Protein AF-A0A1G9IX85-F1 (afdb_monomer_lite)

Foldseek 3Di:
DDDDDDDDDDDDDDDDDDDDDDDDDDPDDDDPPPPDDQWDKDWWWDDDPVHTEIDIWIAGPVQRWIWDQDPVRDTDTHHCPDPVNLNRQEDEPVSVVVHCVVVVDPQDCVNNVSHDYDDDDPPPDDDPVRVVLVVLQVLADAQQDDDDDPAADDPQQWDDKDKAQDPPPPVSQKIKIKTKGAAPDDPNLRSLLSLLLCLLVCVVVQFQKKAWDDWDWDQDPRMIIIITMIGTDNDFDRYNHMHGNVVSNVVCVVRVRHSD

Organism: NCBI:txid525640

Structure (mmCIF, N/CA/C/O backbone):
data_AF-A0A1G9IX85-F1
#
_entry.id   AF-A0A1G9IX85-F1
#
loop_
_atom_site.group_PDB
_atom_site.id
_atom_site.type_symbol
_atom_site.label_atom_id
_atom_site.label_alt_id
_atom_site.label_comp_id
_atom_site.label_asym_id
_atom_site.label_entity_id
_atom_site.label_seq_id
_atom_site.pdbx_PDB_ins_code
_atom_site.Cartn_x
_atom_site.Cartn_y
_atom_site.Cartn_z
_atom_site.occupancy
_atom_site.B_iso_or_equiv
_atom_site.auth_seq_id
_atom_site.auth_comp_id
_atom_site.auth_asym_id
_atom_site.auth_atom_id
_atom_site.pdbx_PDB_model_num
ATOM 1 N N . MET A 1 1 ? 58.395 57.047 -23.630 1.00 40.59 1 MET A N 1
ATOM 2 C CA . MET A 1 1 ? 59.795 56.578 -23.601 1.00 40.59 1 MET A CA 1
ATOM 3 C C . MET A 1 1 ? 59.857 55.247 -24.346 1.00 40.59 1 MET A C 1
ATOM 5 O O . MET A 1 1 ? 59.233 54.292 -23.917 1.00 40.59 1 MET A O 1
ATOM 9 N N . ARG A 1 2 ? 60.476 55.254 -25.534 1.00 36.91 2 ARG A N 1
ATOM 10 C CA . ARG A 1 2 ? 60.964 54.081 -26.304 1.00 36.91 2 ARG A CA 1
ATOM 11 C C . ARG A 1 2 ? 62.292 53.583 -25.667 1.00 36.91 2 ARG A C 1
ATOM 13 O O . ARG A 1 2 ? 62.782 54.350 -24.836 1.00 36.91 2 ARG A O 1
ATOM 20 N N . PRO A 1 3 ? 62.946 52.456 -26.060 1.00 48.69 3 PRO A N 1
ATOM 21 C CA . PRO A 1 3 ? 62.794 51.646 -27.293 1.00 48.69 3 PRO A CA 1
ATOM 22 C C . PRO A 1 3 ? 62.818 50.096 -27.093 1.00 48.69 3 PRO A C 1
ATOM 24 O O . PRO A 1 3 ? 63.042 49.619 -25.991 1.00 48.69 3 PRO A O 1
ATOM 27 N N . ALA A 1 4 ? 62.334 49.325 -28.084 1.00 39.25 4 ALA A N 1
ATOM 28 C CA . ALA A 1 4 ? 63.053 48.361 -28.965 1.00 39.25 4 ALA A CA 1
ATOM 29 C C . ALA A 1 4 ? 63.790 47.202 -28.249 1.00 39.25 4 ALA A C 1
ATOM 31 O O . ALA A 1 4 ? 64.495 47.427 -27.281 1.00 39.25 4 ALA A O 1
ATOM 32 N N . ILE A 1 5 ? 63.655 45.946 -28.696 1.00 41.31 5 ILE A N 1
ATOM 33 C CA . ILE A 1 5 ? 64.596 45.352 -29.663 1.00 41.31 5 ILE A CA 1
ATOM 34 C C . ILE A 1 5 ? 63.904 44.383 -30.636 1.00 41.31 5 ILE A C 1
ATOM 36 O O . ILE A 1 5 ? 63.134 43.496 -30.280 1.00 41.31 5 ILE A O 1
ATOM 40 N N . THR A 1 6 ? 64.273 44.615 -31.885 1.00 36.44 6 THR A N 1
ATOM 41 C CA . THR A 1 6 ? 64.059 43.912 -33.141 1.00 36.44 6 THR A CA 1
ATOM 42 C C . THR A 1 6 ? 64.919 42.646 -33.233 1.00 36.44 6 THR A C 1
ATOM 44 O O . THR A 1 6 ? 66.087 42.685 -32.859 1.00 36.44 6 THR A O 1
ATOM 47 N N . ALA A 1 7 ? 64.424 41.586 -33.871 1.00 36.56 7 ALA A N 1
ATOM 48 C CA . ALA A 1 7 ? 65.284 40.667 -34.619 1.00 36.56 7 ALA A CA 1
ATOM 49 C C . ALA A 1 7 ? 64.530 40.137 -35.846 1.00 36.56 7 ALA A C 1
ATOM 51 O O . ALA A 1 7 ? 63.740 39.200 -35.770 1.00 36.56 7 ALA A O 1
ATOM 52 N N . LEU A 1 8 ? 64.776 40.801 -36.978 1.00 35.09 8 LEU A N 1
ATOM 53 C CA . LEU A 1 8 ? 64.603 40.247 -38.315 1.00 35.09 8 LEU A CA 1
ATOM 54 C C . LEU A 1 8 ? 65.645 39.142 -38.523 1.00 35.09 8 LEU A C 1
ATOM 56 O O . LEU A 1 8 ? 66.831 39.411 -38.348 1.00 35.09 8 LEU A O 1
ATOM 60 N N . ILE A 1 9 ? 65.230 37.993 -39.054 1.00 38.44 9 ILE A N 1
ATOM 61 C CA . ILE A 1 9 ? 66.007 37.302 -40.089 1.00 38.44 9 ILE A CA 1
ATOM 62 C C . ILE A 1 9 ? 65.031 36.937 -41.206 1.00 38.44 9 ILE A C 1
ATOM 64 O O . ILE A 1 9 ? 64.165 36.080 -41.057 1.00 38.44 9 ILE A O 1
ATOM 68 N N . ALA A 1 10 ? 65.164 37.658 -42.314 1.00 36.75 10 ALA A N 1
ATOM 69 C CA . ALA A 1 10 ? 64.600 37.321 -43.607 1.00 36.75 10 ALA A CA 1
ATOM 70 C C . ALA A 1 10 ? 65.682 36.619 -44.434 1.00 36.75 10 ALA A C 1
ATOM 72 O O . ALA A 1 10 ? 66.820 37.079 -44.420 1.00 36.75 10 ALA A O 1
ATOM 73 N N . ALA A 1 11 ? 65.311 35.562 -45.159 1.00 35.22 11 ALA A N 1
ATOM 74 C CA . ALA A 1 11 ? 65.837 35.187 -46.480 1.00 35.22 11 ALA A CA 1
ATOM 75 C C . ALA A 1 11 ? 65.202 33.839 -46.872 1.00 35.22 11 ALA A C 1
ATOM 77 O O . ALA A 1 11 ? 65.493 32.811 -46.277 1.00 35.22 11 ALA A O 1
ATOM 78 N N . THR A 1 12 ? 64.127 33.856 -47.659 1.00 36.81 12 THR A N 1
ATOM 79 C CA . THR A 1 12 ? 64.089 33.688 -49.130 1.00 36.81 12 THR A CA 1
ATOM 80 C C . THR A 1 12 ? 63.733 32.266 -49.558 1.00 36.81 12 THR A C 1
ATOM 82 O O . THR A 1 12 ? 64.402 31.295 -49.229 1.00 36.81 12 THR A O 1
ATOM 85 N N . ALA A 1 13 ? 62.643 32.227 -50.321 1.00 44.09 13 ALA A N 1
ATOM 86 C CA . ALA A 1 13 ? 62.047 31.131 -51.062 1.00 44.09 13 ALA A CA 1
ATOM 87 C C . ALA A 1 13 ? 63.032 30.272 -51.863 1.00 44.09 13 ALA A C 1
ATOM 89 O O . ALA A 1 13 ? 63.958 30.815 -52.453 1.00 44.09 13 ALA A O 1
ATOM 90 N N . LEU A 1 14 ? 62.709 28.986 -52.032 1.00 37.81 14 LEU A N 1
ATOM 91 C CA . LEU A 1 14 ? 62.696 28.349 -53.352 1.00 37.81 14 LEU A CA 1
ATOM 92 C C . LEU A 1 14 ? 61.908 27.029 -53.334 1.00 37.81 14 LEU A C 1
ATOM 94 O O . LEU A 1 14 ? 61.836 26.327 -52.331 1.00 37.81 14 LEU A O 1
ATOM 98 N N . ALA A 1 15 ? 61.256 26.785 -54.466 1.00 45.31 15 ALA A N 1
ATOM 99 C CA . ALA A 1 15 ? 60.310 25.725 -54.770 1.00 45.31 15 ALA A CA 1
ATOM 100 C C . ALA A 1 15 ? 60.868 24.296 -54.634 1.00 45.31 15 ALA A C 1
ATOM 102 O O . ALA A 1 15 ? 62.067 24.070 -54.771 1.00 45.31 15 ALA A O 1
ATOM 103 N N . GLY A 1 16 ? 59.964 23.321 -54.488 1.00 35.47 16 GLY A N 1
ATOM 104 C CA . GLY A 1 16 ? 60.297 21.905 -54.634 1.00 35.47 16 GLY A CA 1
ATOM 105 C C . GLY A 1 16 ? 59.134 20.967 -54.324 1.00 35.47 16 GLY A C 1
ATOM 106 O O . GLY A 1 16 ? 59.034 20.442 -53.223 1.00 35.47 16 GLY A O 1
ATOM 107 N N . LEU A 1 17 ? 58.257 20.750 -55.305 1.00 51.47 17 LEU A N 1
ATOM 108 C CA . LEU A 1 17 ? 57.430 19.546 -55.403 1.00 51.47 17 LEU A CA 1
ATOM 109 C C . LEU A 1 17 ? 58.356 18.380 -55.772 1.00 51.47 17 LEU A C 1
ATOM 111 O O . LEU A 1 17 ? 58.670 18.214 -56.944 1.00 51.47 17 LEU A O 1
ATOM 115 N N . THR A 1 18 ? 58.796 17.593 -54.795 1.00 43.38 18 THR A N 1
ATOM 116 C CA . THR A 1 18 ? 59.441 16.279 -54.964 1.00 43.38 18 THR A CA 1
ATOM 117 C C . THR A 1 18 ? 59.349 15.558 -53.618 1.00 43.38 18 THR A C 1
ATOM 119 O O . THR A 1 18 ? 59.438 16.181 -52.571 1.00 43.38 18 THR A O 1
ATOM 122 N N . ALA A 1 19 ? 59.196 14.255 -53.490 1.00 37.09 19 ALA A N 1
ATOM 123 C CA . ALA A 1 19 ? 58.690 13.185 -54.324 1.00 37.09 19 ALA A CA 1
ATOM 124 C C . ALA A 1 19 ? 58.463 12.048 -53.313 1.00 37.09 19 ALA A C 1
ATOM 126 O O . ALA A 1 19 ? 59.258 11.874 -52.387 1.00 37.09 19 ALA A O 1
ATOM 127 N N . CYS A 1 20 ? 57.398 11.268 -53.467 1.00 52.06 20 CYS A N 1
ATOM 128 C CA . CYS A 1 20 ? 57.340 9.956 -52.843 1.00 52.06 20 CYS A CA 1
ATOM 129 C C . CYS A 1 20 ? 58.520 9.123 -53.369 1.00 52.06 20 CYS A C 1
ATOM 131 O O . CYS A 1 20 ? 58.540 8.766 -54.542 1.00 52.06 20 CYS A O 1
ATOM 133 N N . SER A 1 21 ? 59.494 8.805 -52.521 1.00 45.97 21 SER A N 1
ATOM 134 C CA . SER A 1 21 ? 60.416 7.693 -52.758 1.00 45.97 21 SER A CA 1
ATOM 135 C C . SER A 1 21 ? 60.721 7.025 -51.418 1.00 45.97 21 SER A C 1
ATOM 137 O O . SER A 1 21 ? 61.276 7.601 -50.488 1.00 45.97 21 SER A O 1
ATOM 139 N N . SER A 1 22 ? 60.225 5.809 -51.225 1.00 47.25 22 SER A N 1
ATOM 140 C CA . SER A 1 22 ? 61.123 4.660 -51.319 1.00 47.25 22 SER A CA 1
ATOM 141 C C . SER A 1 22 ? 60.344 3.385 -51.662 1.00 47.25 22 SER A C 1
ATOM 143 O O . SER A 1 22 ? 59.691 2.776 -50.821 1.00 47.25 22 SER A O 1
ATOM 145 N N . GLY A 1 23 ? 60.452 2.971 -52.922 1.00 38.41 23 GLY A N 1
ATOM 146 C CA . GLY A 1 23 ? 60.091 1.648 -53.430 1.00 38.41 23 GLY A CA 1
ATOM 147 C C . GLY A 1 23 ? 60.642 1.533 -54.855 1.00 38.41 23 GLY A C 1
ATOM 148 O O . GLY A 1 23 ? 60.434 2.469 -55.624 1.00 38.41 23 GLY A O 1
ATOM 149 N N . PRO A 1 24 ? 61.428 0.493 -55.188 1.00 48.88 24 PRO A N 1
ATOM 150 C CA . PRO A 1 24 ? 62.395 0.550 -56.278 1.00 48.88 24 PRO A CA 1
ATOM 151 C C . PRO A 1 24 ? 61.728 0.515 -57.654 1.00 48.88 24 PRO A C 1
ATOM 153 O O . PRO A 1 24 ? 60.773 -0.225 -57.888 1.00 48.88 24 PRO A O 1
ATOM 156 N N . GLU A 1 25 ? 62.287 1.303 -58.569 1.00 49.09 25 GLU A N 1
ATOM 157 C CA . GLU A 1 25 ? 62.043 1.189 -60.000 1.00 49.09 25 GLU A CA 1
ATOM 158 C C . GLU A 1 25 ? 62.491 -0.191 -60.495 1.00 49.09 25 GLU A C 1
ATOM 160 O O . GLU A 1 25 ? 63.624 -0.620 -60.279 1.00 49.09 25 GLU A O 1
ATOM 165 N N . GLY A 1 26 ? 61.580 -0.884 -61.173 1.00 42.22 26 GLY A N 1
ATOM 166 C CA . GLY A 1 26 ? 61.833 -2.171 -61.803 1.00 42.22 26 GLY A CA 1
ATOM 167 C C . GLY A 1 26 ? 60.587 -2.656 -62.531 1.00 42.22 26 GLY A C 1
ATOM 168 O O . GLY A 1 26 ? 59.805 -3.431 -61.990 1.00 42.22 26 GLY A O 1
ATOM 169 N N . MET A 1 27 ? 60.375 -2.180 -63.760 1.00 51.94 27 MET A N 1
ATOM 170 C CA . MET A 1 27 ? 59.434 -2.816 -64.685 1.00 51.94 27 MET A CA 1
ATOM 171 C C . MET A 1 27 ? 59.995 -4.178 -65.109 1.00 51.94 27 MET A C 1
ATOM 173 O O . MET A 1 27 ? 61.044 -4.236 -65.748 1.00 51.94 27 MET A O 1
ATOM 177 N N . GLY A 1 28 ? 59.275 -5.261 -64.806 1.00 48.72 28 GLY A N 1
ATOM 178 C CA . GLY A 1 28 ? 59.525 -6.579 -65.391 1.00 48.72 28 GLY A CA 1
ATOM 179 C C . GLY A 1 28 ? 59.085 -7.742 -64.504 1.00 48.72 28 GLY A C 1
ATOM 180 O O . GLY A 1 28 ? 59.665 -7.958 -63.449 1.00 48.72 28 GLY A O 1
ATOM 181 N N . LEU A 1 29 ? 58.135 -8.531 -65.023 1.00 53.38 29 LEU A N 1
ATOM 182 C CA . LEU A 1 29 ? 57.477 -9.720 -64.454 1.00 53.38 29 LEU A CA 1
ATOM 183 C C . LEU A 1 29 ? 56.302 -9.406 -63.519 1.00 53.38 29 LEU A C 1
ATOM 185 O O . LEU A 1 29 ? 56.416 -8.651 -62.562 1.00 53.38 29 LEU A O 1
ATOM 189 N N . ALA A 1 30 ? 55.146 -9.989 -63.848 1.00 64.94 30 ALA A N 1
ATOM 190 C CA . ALA A 1 30 ? 53.898 -9.860 -63.111 1.00 64.94 30 ALA A CA 1
ATOM 191 C C . ALA A 1 30 ? 54.129 -10.083 -61.612 1.00 64.94 30 ALA A C 1
ATOM 193 O O . ALA A 1 30 ? 54.427 -11.202 -61.191 1.00 64.94 30 ALA A O 1
ATOM 194 N N . THR A 1 31 ? 53.987 -9.026 -60.809 1.00 61.81 31 THR A N 1
ATOM 195 C CA . THR A 1 31 ? 53.956 -9.156 -59.354 1.00 61.81 31 THR A CA 1
ATOM 196 C C . THR A 1 31 ? 52.853 -10.159 -59.020 1.00 61.81 31 THR A C 1
ATOM 198 O O . THR A 1 31 ? 51.706 -9.924 -59.420 1.00 61.81 31 THR A O 1
ATOM 201 N N . PRO A 1 32 ? 53.158 -11.281 -58.339 1.00 67.50 32 PRO A N 1
ATOM 202 C CA . PRO A 1 32 ? 52.130 -12.229 -57.950 1.00 67.50 32 PRO A CA 1
ATOM 203 C C . PRO A 1 32 ? 51.043 -11.477 -57.177 1.00 67.50 32 PRO A C 1
ATOM 205 O O . PRO A 1 32 ? 51.383 -10.626 -56.342 1.00 67.50 32 PRO A O 1
ATOM 208 N N . PRO A 1 33 ? 49.750 -11.731 -57.448 1.00 72.94 33 PRO A N 1
ATOM 209 C CA . PRO A 1 33 ? 48.692 -11.131 -56.653 1.00 72.94 33 PRO A CA 1
ATOM 210 C C . PRO A 1 33 ? 48.975 -11.422 -55.177 1.00 72.94 33 PRO A C 1
ATOM 212 O O . PRO A 1 33 ? 49.395 -12.528 -54.825 1.00 72.94 33 PRO A O 1
ATOM 215 N N . ARG A 1 34 ? 48.802 -10.407 -54.320 1.00 75.19 34 ARG A N 1
ATOM 216 C CA . ARG A 1 34 ? 49.038 -10.552 -52.879 1.00 75.19 34 ARG A CA 1
ATOM 217 C C . ARG A 1 34 ? 48.266 -11.770 -52.377 1.00 75.19 34 ARG A C 1
ATOM 219 O O . ARG A 1 34 ? 47.088 -11.923 -52.702 1.00 75.19 34 ARG A O 1
ATOM 226 N N . ALA A 1 35 ? 48.935 -12.620 -51.601 1.00 78.69 35 ALA A N 1
ATOM 227 C CA . ALA A 1 35 ? 48.290 -13.777 -51.000 1.00 78.69 35 ALA A CA 1
ATOM 228 C C . ALA A 1 35 ? 47.067 -13.317 -50.191 1.00 78.69 35 ALA A C 1
ATOM 230 O O . ALA A 1 35 ? 47.134 -12.317 -49.468 1.00 78.69 35 ALA A O 1
ATOM 231 N N . LYS A 1 36 ? 45.942 -14.026 -50.348 1.00 79.38 36 LYS A N 1
ATOM 232 C CA . LYS A 1 36 ? 44.713 -13.734 -49.604 1.00 79.38 36 LYS A CA 1
ATOM 233 C C . LYS A 1 36 ? 45.025 -13.831 -48.103 1.00 79.38 36 LYS A C 1
ATOM 235 O O . LYS A 1 36 ? 45.614 -14.833 -47.695 1.00 79.38 36 LYS A O 1
ATOM 240 N N . PRO A 1 37 ? 44.653 -12.830 -47.287 1.00 84.12 37 PRO A N 1
ATOM 241 C CA . PRO A 1 37 ? 44.876 -12.902 -45.850 1.00 84.12 37 PRO A CA 1
ATOM 242 C C . PRO A 1 37 ? 44.097 -14.079 -45.259 1.00 84.12 37 PRO A C 1
ATOM 244 O O . PRO A 1 37 ? 42.979 -14.363 -45.690 1.00 84.12 37 PRO A O 1
ATOM 247 N N . GLU A 1 38 ? 44.670 -14.751 -44.262 1.00 85.62 38 GLU A N 1
ATOM 248 C CA . GLU A 1 38 ? 44.046 -15.917 -43.617 1.00 85.62 38 GLU A CA 1
ATOM 249 C C . GLU A 1 38 ? 42.771 -15.550 -42.842 1.00 85.62 38 GLU A C 1
ATOM 251 O O . GLU A 1 38 ? 41.865 -16.370 -42.713 1.00 85.62 38 GLU A O 1
ATOM 256 N N . ALA A 1 39 ? 42.660 -14.299 -42.386 1.00 87.06 39 ALA A N 1
ATOM 257 C CA . ALA A 1 39 ? 41.464 -13.773 -41.743 1.00 87.06 39 ALA A CA 1
ATOM 258 C C . ALA A 1 39 ? 41.260 -12.276 -42.037 1.00 87.06 39 ALA A C 1
ATOM 260 O O . ALA A 1 39 ? 42.220 -11.543 -42.284 1.00 87.06 39 ALA A O 1
ATOM 261 N N . VAL A 1 40 ? 40.009 -11.817 -41.976 1.00 88.94 40 VAL A N 1
ATOM 262 C CA . VAL A 1 40 ? 39.616 -10.404 -42.128 1.00 88.94 40 VAL A CA 1
ATOM 263 C C . VAL A 1 40 ? 39.122 -9.872 -40.786 1.00 88.94 40 VAL A C 1
ATOM 265 O O . VAL A 1 40 ? 38.348 -10.538 -40.108 1.00 88.94 40 VAL A O 1
ATOM 268 N N . GLY A 1 41 ? 39.578 -8.686 -40.378 1.00 85.12 41 GLY A N 1
ATOM 269 C CA . GLY A 1 41 ? 39.097 -8.042 -39.154 1.00 85.12 41 GLY A CA 1
ATOM 270 C C . GLY A 1 41 ? 37.703 -7.450 -39.345 1.00 85.12 41 GLY A C 1
ATOM 271 O O . GLY A 1 41 ? 37.473 -6.734 -40.316 1.00 85.12 41 GLY A O 1
ATOM 272 N N . VAL A 1 42 ? 36.799 -7.722 -38.407 1.00 86.25 42 VAL A N 1
ATOM 273 C CA . VAL A 1 42 ? 35.417 -7.227 -38.410 1.00 86.25 42 VAL A CA 1
ATOM 274 C C . VAL A 1 42 ? 35.036 -6.690 -37.032 1.00 86.25 42 VAL A C 1
ATOM 276 O O . VAL A 1 42 ? 35.681 -6.995 -36.024 1.00 86.25 42 VAL A O 1
ATOM 279 N N . LYS A 1 43 ? 33.983 -5.875 -36.984 1.00 86.12 43 LYS A N 1
ATOM 280 C CA . LYS A 1 43 ? 33.309 -5.511 -35.735 1.00 86.12 43 LYS A CA 1
ATOM 281 C C . LYS A 1 43 ? 32.071 -6.391 -35.600 1.00 86.12 43 LYS A C 1
ATOM 283 O O . LYS A 1 43 ? 31.380 -6.596 -36.592 1.00 86.12 43 LYS A O 1
ATOM 288 N N . ILE A 1 44 ? 31.824 -6.895 -34.400 1.00 83.06 44 ILE A N 1
ATOM 289 C CA . ILE A 1 44 ? 30.615 -7.650 -34.063 1.00 83.06 44 ILE A CA 1
ATOM 290 C C . ILE A 1 44 ? 29.943 -7.015 -32.850 1.00 83.06 44 ILE A C 1
ATOM 292 O O . ILE A 1 44 ? 30.590 -6.303 -32.072 1.00 83.06 44 ILE A O 1
ATOM 296 N N . VAL A 1 45 ? 28.652 -7.285 -32.680 1.00 80.38 45 VAL A N 1
ATOM 297 C CA . VAL A 1 45 ? 27.926 -6.904 -31.468 1.00 80.38 45 VAL A CA 1
ATOM 298 C C . VAL A 1 45 ? 28.031 -8.024 -30.438 1.00 80.38 45 VAL A C 1
ATOM 300 O O . VAL A 1 45 ? 27.572 -9.142 -30.665 1.00 80.38 45 VAL A O 1
ATOM 303 N N . ASP A 1 46 ? 28.618 -7.711 -29.284 1.00 76.06 46 ASP A N 1
ATOM 304 C CA . ASP A 1 46 ? 28.622 -8.579 -28.110 1.00 76.06 46 ASP A CA 1
ATOM 305 C C . ASP A 1 46 ? 27.425 -8.219 -27.218 1.00 76.06 46 ASP A C 1
ATOM 307 O O . ASP A 1 46 ? 27.373 -7.146 -26.606 1.00 76.06 46 ASP A O 1
ATOM 311 N N . ARG A 1 47 ? 26.446 -9.129 -27.173 1.00 74.69 47 ARG A N 1
ATOM 312 C CA . ARG A 1 47 ? 25.238 -9.044 -26.342 1.00 74.69 47 ARG A CA 1
ATOM 313 C C . ARG A 1 47 ? 25.445 -9.836 -25.056 1.00 74.69 47 ARG A C 1
ATOM 315 O O . ARG A 1 47 ? 24.895 -10.921 -24.871 1.00 74.69 47 ARG A O 1
ATOM 322 N N . SER A 1 48 ? 26.277 -9.295 -24.176 1.00 65.75 48 SER A N 1
ATOM 323 C CA . SER A 1 48 ? 26.574 -9.905 -22.879 1.00 65.75 48 SER A CA 1
ATOM 324 C C . SER A 1 48 ? 25.593 -9.446 -21.794 1.00 65.75 48 SER A C 1
ATOM 326 O O . SER A 1 48 ? 24.922 -8.424 -21.926 1.00 65.75 48 SER A O 1
ATOM 328 N N . ALA A 1 49 ? 25.570 -10.143 -20.654 1.00 55.91 49 ALA A N 1
ATOM 329 C CA . ALA A 1 49 ? 24.813 -9.705 -19.475 1.00 55.91 49 ALA A CA 1
ATOM 330 C C . ALA A 1 49 ? 25.264 -8.332 -18.924 1.00 55.91 49 ALA A C 1
ATOM 332 O O . ALA A 1 49 ? 24.531 -7.712 -18.158 1.00 55.91 49 ALA A O 1
ATOM 333 N N . ALA A 1 50 ? 26.453 -7.855 -19.313 1.00 58.31 50 ALA A N 1
ATOM 334 C CA . ALA A 1 50 ? 26.973 -6.534 -18.966 1.00 58.31 50 ALA A CA 1
ATOM 335 C C . ALA A 1 50 ? 26.487 -5.413 -19.911 1.00 58.31 50 ALA A C 1
ATOM 337 O O . ALA A 1 50 ? 26.879 -4.263 -19.731 1.00 58.31 50 ALA A O 1
ATOM 338 N N . GLY A 1 51 ? 25.644 -5.739 -20.897 1.00 62.91 51 GLY A N 1
ATOM 339 C CA . GLY A 1 51 ? 25.110 -4.809 -21.890 1.00 62.91 51 GLY A CA 1
ATOM 340 C C . GLY A 1 51 ? 25.652 -5.048 -23.302 1.00 62.91 51 GLY A C 1
ATOM 341 O O . GLY A 1 51 ? 26.582 -5.836 -23.513 1.00 62.91 51 GLY A O 1
ATOM 342 N N . THR A 1 52 ? 25.038 -4.355 -24.260 1.00 72.62 52 THR A N 1
ATOM 343 C CA . THR A 1 52 ? 25.376 -4.370 -25.689 1.00 72.62 52 THR A CA 1
ATOM 344 C C . THR A 1 52 ? 26.636 -3.538 -25.937 1.00 72.62 52 THR A C 1
ATOM 346 O O . THR A 1 52 ? 26.661 -2.346 -25.626 1.00 72.6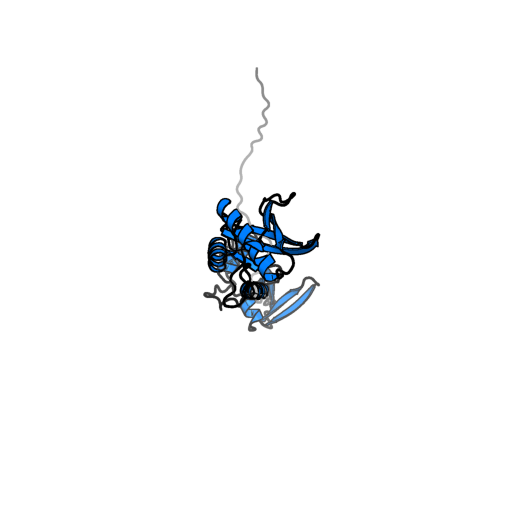2 52 THR A O 1
ATOM 349 N N . LYS A 1 53 ? 27.693 -4.142 -26.495 1.00 77.12 53 LYS A N 1
ATOM 350 C CA . LYS A 1 53 ? 28.943 -3.440 -26.849 1.00 77.12 53 LYS A CA 1
ATOM 351 C C . LYS A 1 53 ? 29.482 -3.889 -28.207 1.00 77.12 53 LYS A C 1
ATOM 353 O O . LYS A 1 53 ? 29.252 -5.015 -28.637 1.00 77.12 53 LYS A O 1
ATOM 358 N N . LEU A 1 54 ? 30.270 -3.030 -28.852 1.00 80.31 54 LEU A N 1
ATOM 359 C CA . LEU A 1 54 ? 31.029 -3.393 -30.050 1.00 80.31 54 LEU A CA 1
ATOM 360 C C . LEU A 1 54 ? 32.345 -4.070 -29.659 1.00 80.31 54 LEU A C 1
ATOM 362 O O . LEU A 1 54 ? 33.144 -3.505 -28.908 1.00 80.31 54 LEU A O 1
ATOM 366 N N . SER A 1 55 ? 32.602 -5.255 -30.204 1.00 79.44 55 SER A N 1
ATOM 367 C CA . SER A 1 55 ? 33.871 -5.967 -30.043 1.00 79.44 55 SER A CA 1
ATOM 368 C C . SER A 1 55 ? 34.539 -6.212 -31.398 1.00 79.44 55 SER A C 1
ATOM 370 O O . SER A 1 55 ? 33.912 -6.160 -32.459 1.00 79.44 55 SER A O 1
ATOM 372 N N . ARG A 1 56 ? 35.864 -6.401 -31.384 1.00 82.81 56 ARG A N 1
ATOM 373 C CA . ARG A 1 56 ? 36.634 -6.731 -32.590 1.00 82.81 56 ARG A CA 1
ATOM 374 C C . ARG A 1 56 ? 36.748 -8.244 -32.695 1.00 82.81 56 ARG A C 1
ATOM 376 O O . ARG A 1 56 ? 37.233 -8.876 -31.763 1.00 82.81 56 ARG A O 1
ATOM 383 N N . ALA A 1 57 ? 36.391 -8.787 -33.849 1.00 85.00 57 ALA A N 1
ATOM 384 C CA . ALA A 1 57 ? 36.565 -10.194 -34.173 1.00 85.00 57 ALA A CA 1
ATOM 385 C C . ALA A 1 57 ? 37.340 -10.349 -35.485 1.00 85.00 57 ALA A C 1
ATOM 387 O O . ALA A 1 57 ? 37.646 -9.373 -36.183 1.00 85.00 57 ALA A O 1
ATOM 388 N N . ARG A 1 58 ? 37.695 -11.587 -35.820 1.00 88.06 58 ARG A N 1
ATOM 389 C CA . ARG A 1 58 ? 38.256 -11.928 -37.129 1.00 88.06 58 ARG A CA 1
ATOM 390 C C . ARG A 1 58 ? 37.383 -12.976 -37.792 1.00 88.06 58 ARG A C 1
ATOM 392 O O . ARG A 1 58 ? 36.870 -13.842 -37.112 1.00 88.06 58 ARG A O 1
ATOM 399 N N . VAL A 1 59 ? 37.247 -12.926 -39.107 1.00 88.25 59 VAL A N 1
ATOM 400 C CA . VAL A 1 59 ? 36.574 -13.968 -39.887 1.00 88.25 59 VAL A CA 1
ATOM 401 C C . VAL A 1 59 ? 37.621 -14.728 -40.682 1.00 88.25 59 VAL A C 1
ATOM 403 O O . VAL A 1 59 ? 38.356 -14.123 -41.465 1.00 88.25 59 VAL A O 1
ATOM 406 N N . SER A 1 60 ? 37.691 -16.042 -40.484 1.00 88.00 60 SER A N 1
ATOM 407 C CA . SER A 1 60 ? 38.560 -16.946 -41.239 1.00 88.00 60 SER A CA 1
ATOM 408 C C . SER A 1 60 ? 38.178 -16.935 -42.717 1.00 88.00 60 SER A C 1
ATOM 410 O O . SER A 1 60 ? 37.041 -17.228 -43.083 1.00 88.00 60 SER A O 1
ATOM 412 N N . THR A 1 61 ? 39.129 -16.646 -43.606 1.00 85.25 61 THR A N 1
ATOM 413 C CA . THR A 1 61 ? 38.861 -16.636 -45.054 1.00 85.25 61 THR A CA 1
ATOM 414 C C . THR A 1 61 ? 38.880 -18.024 -45.691 1.00 85.25 61 THR A C 1
ATOM 416 O O . THR A 1 61 ? 38.592 -18.140 -46.891 1.00 85.25 61 THR A O 1
ATOM 419 N N . LYS A 1 62 ? 39.247 -19.043 -44.901 1.00 84.50 62 LYS A N 1
ATOM 420 C CA . LYS A 1 62 ? 39.327 -20.453 -45.287 1.00 84.50 62 LYS A CA 1
ATOM 421 C C . LYS A 1 62 ? 38.077 -21.228 -44.879 1.00 84.50 62 LYS A C 1
ATOM 423 O O . LYS A 1 62 ? 37.603 -22.030 -45.674 1.00 84.50 62 LYS A O 1
ATOM 428 N N . SER A 1 63 ? 37.578 -20.997 -43.665 1.00 82.19 63 SER A N 1
ATOM 429 C CA . SER A 1 63 ? 36.423 -21.719 -43.115 1.00 82.19 63 SER A CA 1
ATOM 430 C C . SER A 1 63 ? 35.146 -20.883 -43.053 1.00 82.19 63 SER A C 1
ATOM 432 O O . SER A 1 63 ? 34.064 -21.454 -43.057 1.00 82.19 63 SER A O 1
ATOM 434 N N . GLY A 1 64 ? 35.247 -19.549 -43.066 1.00 81.81 64 GLY A N 1
ATOM 435 C CA . GLY A 1 64 ? 34.085 -18.685 -42.860 1.00 81.81 64 GLY A CA 1
ATOM 436 C C . GLY A 1 64 ? 33.606 -18.674 -41.408 1.00 81.81 64 GLY A C 1
ATOM 437 O O . GLY A 1 64 ? 32.449 -18.370 -41.159 1.00 81.81 64 GLY A O 1
ATOM 438 N N . ASP A 1 65 ? 34.466 -19.005 -40.445 1.00 86.94 65 ASP A N 1
ATOM 439 C CA . ASP A 1 65 ? 34.128 -18.921 -39.023 1.00 86.94 65 ASP A CA 1
ATOM 440 C C . ASP A 1 65 ? 34.579 -17.587 -38.425 1.00 86.94 65 ASP A C 1
ATOM 442 O O . ASP A 1 65 ? 35.631 -17.039 -38.779 1.00 86.94 65 ASP A O 1
ATOM 446 N N . ILE A 1 66 ? 33.781 -17.076 -37.494 1.00 84.50 66 ILE A N 1
ATOM 447 C CA . ILE A 1 66 ? 34.118 -15.962 -36.617 1.00 84.50 66 ILE A CA 1
ATOM 448 C C . ILE A 1 66 ? 35.056 -16.494 -35.535 1.00 84.50 66 ILE A C 1
ATOM 450 O O . ILE A 1 66 ? 34.706 -17.386 -34.769 1.00 84.50 66 ILE A O 1
ATOM 454 N N . LEU A 1 67 ? 36.243 -15.914 -35.469 1.00 87.19 67 LEU A N 1
ATOM 455 C CA . LEU A 1 67 ? 37.265 -16.145 -34.464 1.00 87.19 67 LEU A CA 1
ATOM 456 C C . LEU A 1 67 ? 37.148 -15.035 -33.416 1.00 87.19 67 LEU A C 1
ATOM 458 O O . LEU A 1 67 ? 37.506 -13.876 -33.678 1.00 87.19 67 LEU A O 1
ATOM 462 N N . ILE A 1 68 ? 36.621 -15.384 -32.246 1.00 81.88 68 ILE A N 1
ATOM 463 C CA . ILE A 1 68 ? 36.434 -14.472 -31.115 1.00 81.88 68 ILE A CA 1
ATOM 464 C C . ILE A 1 68 ? 37.584 -14.695 -30.136 1.00 81.88 68 ILE A C 1
ATOM 466 O O . ILE A 1 68 ? 37.790 -15.812 -29.673 1.00 81.88 68 ILE A O 1
ATOM 470 N N . LEU A 1 69 ? 38.353 -13.640 -29.851 1.00 81.94 69 LEU A N 1
ATOM 471 C CA . LEU A 1 69 ? 39.399 -13.679 -28.829 1.00 81.94 69 LEU A CA 1
ATOM 472 C C . LEU A 1 69 ? 38.766 -13.400 -27.465 1.00 81.94 69 LEU A C 1
ATOM 474 O O . LEU A 1 69 ? 38.336 -12.275 -27.200 1.00 81.94 69 LEU A O 1
ATOM 478 N N . GLU A 1 70 ? 38.724 -14.421 -26.623 1.00 77.69 70 GLU A N 1
ATOM 479 C CA . GLU A 1 70 ? 38.151 -14.357 -25.285 1.00 77.69 70 GLU A CA 1
ATOM 480 C C . GLU A 1 70 ? 39.078 -13.608 -24.306 1.00 77.69 70 GLU A C 1
ATOM 482 O O . GLU A 1 70 ? 40.287 -13.487 -24.545 1.00 77.69 70 GLU A O 1
ATOM 487 N N . PRO A 1 71 ? 38.560 -13.117 -23.162 1.00 73.31 71 PRO A N 1
ATOM 488 C CA . PRO A 1 71 ? 39.370 -12.423 -22.156 1.00 73.31 71 PRO A CA 1
ATOM 489 C C . PRO A 1 71 ? 40.506 -13.267 -21.558 1.00 73.31 71 PRO A C 1
ATOM 491 O O . PRO A 1 71 ? 41.479 -12.707 -21.056 1.00 73.31 71 PRO A O 1
ATOM 494 N N . ASP A 1 72 ? 40.386 -14.596 -21.598 1.00 70.81 72 ASP A N 1
ATOM 495 C CA . ASP A 1 72 ? 41.409 -15.543 -21.141 1.00 70.81 72 ASP A CA 1
ATOM 496 C C . ASP A 1 72 ? 42.488 -15.838 -22.205 1.00 70.81 72 ASP A C 1
ATOM 498 O O . ASP A 1 72 ? 43.432 -16.584 -21.945 1.00 70.81 72 ASP A O 1
ATOM 502 N N . GLY A 1 73 ? 42.375 -15.224 -23.389 1.00 77.12 73 GLY A N 1
ATOM 503 C CA . GLY A 1 73 ? 43.295 -15.387 -24.511 1.00 77.12 73 GLY A CA 1
ATOM 504 C C . GLY A 1 73 ? 43.001 -16.593 -25.407 1.00 77.12 73 GLY A C 1
ATOM 505 O O . GLY A 1 73 ? 43.739 -16.806 -26.372 1.00 77.12 73 GLY A O 1
ATOM 506 N N . SER A 1 74 ? 41.953 -17.371 -25.123 1.00 82.31 74 SER A N 1
ATOM 507 C CA . SER A 1 74 ? 41.494 -18.444 -26.008 1.00 82.31 74 SER A CA 1
ATOM 508 C C . SER A 1 74 ? 40.746 -17.893 -27.229 1.00 82.31 74 SER A C 1
ATOM 510 O O . SER A 1 74 ? 40.288 -16.749 -27.241 1.00 82.31 74 SER A O 1
ATOM 512 N N . VAL A 1 75 ? 40.675 -18.691 -28.299 1.00 84.06 75 VAL A N 1
ATOM 513 C CA . VAL A 1 75 ? 39.945 -18.335 -29.522 1.00 84.06 75 VAL A CA 1
ATOM 514 C C . VAL A 1 75 ? 38.774 -19.289 -29.691 1.00 84.06 75 VAL A C 1
ATOM 516 O O . VAL A 1 75 ? 38.980 -20.486 -29.893 1.00 84.06 75 VAL A O 1
ATOM 519 N N . THR A 1 76 ? 37.560 -18.750 -29.632 1.00 84.00 76 THR A N 1
ATOM 520 C CA . THR A 1 76 ? 36.329 -19.492 -29.909 1.00 84.00 76 THR A CA 1
ATOM 521 C C . THR A 1 76 ? 35.972 -19.344 -31.386 1.00 84.00 76 THR A C 1
ATOM 523 O O . THR A 1 76 ? 35.941 -18.228 -31.909 1.00 84.00 76 THR A O 1
ATOM 526 N N . GLU A 1 77 ? 35.688 -20.462 -3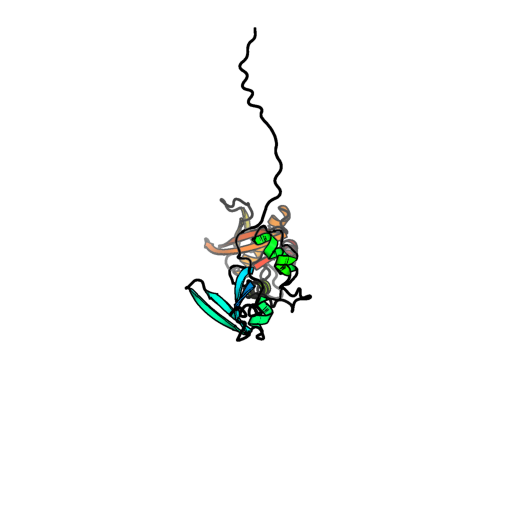2.057 1.00 86.00 77 GLU A N 1
ATOM 527 C CA . GLU A 1 77 ? 35.213 -20.480 -33.443 1.00 86.00 77 GLU A CA 1
ATOM 528 C C . GLU A 1 77 ? 33.683 -20.569 -33.475 1.00 86.00 77 GLU A C 1
ATOM 530 O O . GLU A 1 77 ? 33.083 -21.480 -32.900 1.00 86.00 77 GLU A O 1
ATOM 535 N N . VAL A 1 78 ? 33.041 -19.621 -34.156 1.00 85.94 78 VAL A N 1
ATOM 536 C CA . VAL A 1 78 ? 31.587 -19.580 -34.344 1.00 85.94 78 VAL A CA 1
ATOM 537 C C . VAL A 1 78 ? 31.287 -19.495 -35.833 1.00 85.94 78 VAL A C 1
ATOM 539 O O . VAL A 1 78 ? 31.685 -18.542 -36.494 1.00 85.94 78 VAL A O 1
ATOM 542 N N . SER A 1 79 ? 30.552 -20.464 -36.374 1.00 84.62 79 SER A N 1
ATOM 543 C CA . SER A 1 79 ? 30.192 -20.465 -37.797 1.00 84.62 79 SER A CA 1
ATOM 544 C C . SER A 1 79 ? 29.338 -19.248 -38.168 1.00 84.62 79 SER A C 1
ATOM 546 O O . SER A 1 79 ? 28.321 -18.996 -37.514 1.00 84.62 79 SER A O 1
ATOM 548 N N . LEU A 1 80 ? 29.713 -18.528 -39.236 1.00 81.69 80 LEU A N 1
ATOM 549 C CA . LEU A 1 80 ? 28.967 -17.365 -39.744 1.00 81.69 80 LEU A CA 1
ATOM 550 C C . LEU A 1 80 ? 27.512 -17.699 -40.088 1.00 81.69 80 LEU A C 1
ATOM 552 O O . LEU A 1 80 ? 26.612 -16.912 -39.808 1.00 81.69 80 LEU A O 1
ATOM 556 N N . ASP A 1 81 ? 27.274 -18.882 -40.654 1.00 81.38 81 ASP A N 1
ATOM 557 C CA . ASP A 1 81 ? 25.945 -19.296 -41.106 1.00 81.38 81 ASP A CA 1
ATOM 558 C C . ASP A 1 81 ? 25.040 -19.769 -39.964 1.00 81.38 81 ASP A C 1
ATOM 560 O O . ASP A 1 81 ? 23.836 -19.964 -40.173 1.00 81.38 81 ASP A O 1
ATOM 564 N N . SER A 1 82 ? 25.592 -19.954 -38.763 1.00 80.56 82 SER A N 1
ATOM 565 C CA . SER A 1 82 ? 24.821 -20.329 -37.582 1.00 80.56 82 SER A CA 1
ATOM 566 C C . SER A 1 82 ? 23.936 -19.169 -37.105 1.00 80.56 82 SER A C 1
ATOM 568 O O . SER A 1 82 ? 24.263 -18.006 -37.344 1.00 80.56 82 SER A O 1
ATOM 570 N N . PRO A 1 83 ? 22.845 -19.439 -36.366 1.00 76.12 83 PRO A N 1
ATOM 571 C CA . PRO A 1 83 ? 22.047 -18.377 -35.752 1.00 76.12 83 PRO A CA 1
ATOM 572 C C . PRO A 1 83 ? 22.888 -17.421 -34.893 1.00 76.12 83 PRO A C 1
ATOM 574 O O . PRO A 1 83 ? 22.675 -16.217 -34.925 1.00 76.12 83 PRO A O 1
ATOM 577 N N . ALA A 1 84 ? 23.887 -17.942 -34.172 1.00 75.69 84 ALA A N 1
ATOM 578 C CA . ALA A 1 84 ? 24.805 -17.126 -33.381 1.00 75.69 84 ALA A CA 1
ATOM 579 C C . ALA A 1 84 ? 25.706 -16.237 -34.259 1.00 75.69 84 ALA A C 1
ATOM 581 O O . ALA A 1 84 ? 25.920 -15.075 -33.923 1.00 75.69 84 ALA A O 1
ATOM 582 N N . GLY A 1 85 ? 26.192 -16.761 -35.389 1.00 79.94 85 GLY A N 1
ATOM 583 C CA . GLY A 1 85 ? 27.018 -16.020 -36.341 1.00 79.94 85 GLY A CA 1
ATOM 584 C C . GLY A 1 85 ? 26.259 -14.905 -37.055 1.00 79.94 85 GLY A C 1
ATOM 585 O O . GLY A 1 85 ? 26.770 -13.795 -37.149 1.00 79.94 85 GLY A O 1
ATOM 586 N N . ARG A 1 86 ? 25.013 -15.157 -37.472 1.00 81.19 86 ARG A N 1
ATOM 587 C CA . ARG A 1 86 ? 24.146 -14.146 -38.108 1.00 81.19 86 ARG A CA 1
ATOM 588 C C . ARG A 1 86 ? 23.776 -13.029 -37.141 1.00 81.19 86 ARG A C 1
ATOM 590 O O . ARG A 1 86 ? 23.990 -11.858 -37.440 1.00 81.19 86 ARG A O 1
ATOM 597 N N . ASN A 1 87 ? 23.357 -13.396 -35.929 1.00 80.12 87 ASN A N 1
ATOM 598 C CA . ASN A 1 87 ? 23.012 -12.432 -34.886 1.00 80.12 87 ASN A CA 1
ATOM 599 C C . ASN A 1 87 ? 24.184 -11.496 -34.537 1.00 80.12 87 ASN A C 1
ATOM 601 O O . ASN A 1 87 ? 23.951 -10.370 -34.112 1.00 80.12 87 ASN A O 1
ATOM 605 N N . ALA A 1 88 ? 25.442 -11.920 -34.713 1.00 80.00 88 ALA A N 1
ATOM 606 C CA . ALA A 1 88 ? 26.614 -11.082 -34.443 1.00 80.00 88 ALA A CA 1
ATOM 607 C C . ALA A 1 88 ? 26.734 -9.858 -35.380 1.00 80.00 88 ALA A C 1
ATOM 609 O O . ALA A 1 88 ? 27.414 -8.891 -35.017 1.00 80.00 88 ALA A O 1
ATOM 610 N N . PHE A 1 89 ? 26.069 -9.896 -36.545 1.00 80.56 89 PHE A N 1
ATOM 611 C CA . PHE A 1 89 ? 26.065 -8.841 -37.568 1.00 80.56 89 PHE A CA 1
ATOM 612 C C . PHE A 1 89 ? 24.681 -8.215 -37.817 1.00 80.56 89 PHE A C 1
ATOM 614 O O . PHE A 1 89 ? 24.569 -7.268 -38.587 1.00 80.56 89 PHE A O 1
ATOM 621 N N . GLU A 1 90 ? 23.624 -8.698 -37.173 1.00 82.19 90 GLU A N 1
ATOM 622 C CA . GLU A 1 90 ? 22.309 -8.051 -37.206 1.00 82.19 90 GLU A CA 1
ATOM 623 C C . GLU A 1 90 ? 22.223 -7.028 -36.070 1.00 82.19 90 GLU A C 1
ATOM 625 O O . GLU A 1 90 ? 22.590 -7.342 -34.934 1.00 82.19 90 GLU A O 1
ATOM 630 N N . VAL A 1 91 ? 21.755 -5.808 -36.350 1.00 75.12 91 VAL A N 1
ATOM 631 C CA . VAL A 1 91 ? 21.593 -4.747 -35.340 1.00 75.12 91 VAL A CA 1
ATOM 632 C C . VAL A 1 91 ? 20.243 -4.066 -35.512 1.00 75.12 91 VAL A C 1
ATOM 634 O O . VAL A 1 91 ? 19.842 -3.721 -36.619 1.00 75.12 91 VAL A O 1
ATOM 637 N N . THR A 1 92 ? 19.526 -3.863 -34.412 1.00 75.38 92 THR A N 1
ATOM 638 C CA . THR A 1 92 ? 18.257 -3.118 -34.429 1.00 75.38 92 THR A CA 1
ATOM 639 C C . THR A 1 92 ? 18.480 -1.611 -34.286 1.00 75.38 92 THR A C 1
ATOM 641 O O . THR A 1 92 ? 19.487 -1.166 -33.737 1.00 75.38 92 THR A O 1
ATOM 644 N N . GLU A 1 93 ? 17.503 -0.801 -34.705 1.00 75.25 93 GLU A N 1
ATOM 645 C CA . GLU A 1 93 ? 17.539 0.660 -34.507 1.00 75.25 93 GLU A CA 1
ATOM 646 C C . GLU A 1 93 ? 17.683 1.047 -33.022 1.00 75.25 93 GLU A C 1
ATOM 648 O O . GLU A 1 93 ? 18.393 1.993 -32.684 1.00 75.25 93 GLU A O 1
ATOM 653 N N . ALA A 1 94 ? 17.066 0.277 -32.119 1.00 70.56 94 ALA A N 1
ATOM 654 C CA . ALA A 1 94 ? 17.186 0.484 -30.678 1.00 70.56 94 ALA A CA 1
ATOM 655 C C . ALA A 1 94 ? 18.599 0.170 -30.156 1.00 70.56 94 ALA A C 1
ATOM 657 O O . ALA A 1 94 ? 19.126 0.900 -29.321 1.00 70.56 94 ALA A O 1
ATOM 658 N N . GLU A 1 95 ? 19.233 -0.891 -30.659 1.00 72.25 95 GLU A N 1
ATOM 659 C CA . GLU A 1 95 ? 20.603 -1.250 -30.277 1.00 72.25 95 GLU A CA 1
ATOM 660 C C . GLU A 1 95 ? 21.633 -0.254 -30.811 1.00 72.25 95 GLU A C 1
ATOM 662 O O . GLU A 1 95 ? 22.600 0.041 -30.112 1.00 72.25 95 GLU A O 1
ATOM 667 N N . LEU A 1 96 ? 21.423 0.304 -32.008 1.00 75.31 96 LEU A N 1
ATOM 668 C CA . LEU A 1 96 ? 22.256 1.395 -32.524 1.00 75.31 96 LEU A CA 1
ATOM 669 C C . LEU A 1 96 ? 22.212 2.608 -31.584 1.00 75.31 96 LEU A C 1
ATOM 671 O O . LEU A 1 96 ? 23.266 3.115 -31.202 1.00 75.31 96 LEU A O 1
ATOM 675 N N . ALA A 1 97 ? 21.020 2.998 -31.124 1.00 73.25 97 ALA A N 1
ATOM 676 C CA . ALA A 1 97 ? 20.860 4.092 -30.167 1.00 73.25 97 ALA A CA 1
ATOM 677 C C . ALA A 1 97 ? 21.513 3.789 -28.801 1.00 73.25 97 ALA A C 1
ATOM 679 O O . ALA A 1 97 ? 22.150 4.659 -28.207 1.00 73.25 97 ALA A O 1
ATOM 680 N N . GLU A 1 98 ? 21.406 2.552 -28.296 1.00 71.88 98 GLU A N 1
ATOM 681 C CA . GLU A 1 98 ? 22.096 2.137 -27.064 1.00 71.88 98 GLU A CA 1
ATOM 682 C C . GLU A 1 98 ? 23.624 2.171 -27.212 1.00 71.88 98 GLU A C 1
ATOM 684 O O . GLU A 1 98 ? 24.322 2.578 -26.283 1.00 71.88 98 GLU A O 1
ATOM 689 N N . LEU A 1 99 ? 24.159 1.761 -28.366 1.00 73.31 99 LEU A N 1
ATOM 690 C CA . LEU A 1 99 ? 25.597 1.777 -28.642 1.00 73.31 99 LEU A CA 1
ATOM 691 C C . LEU A 1 99 ? 26.150 3.205 -28.739 1.00 73.31 99 LEU A C 1
ATOM 693 O O . LEU A 1 99 ? 27.231 3.462 -28.208 1.00 73.31 99 LEU A O 1
ATOM 697 N N . GLU A 1 100 ? 25.415 4.132 -29.356 1.00 75.00 100 GLU A N 1
ATOM 698 C CA . GLU A 1 100 ? 25.769 5.559 -29.399 1.00 75.00 100 GLU A CA 1
ATOM 699 C C . GLU A 1 100 ? 25.829 6.161 -27.991 1.00 75.00 100 GLU A C 1
ATOM 701 O O . GLU A 1 100 ? 26.821 6.796 -27.618 1.00 75.00 100 GLU A O 1
ATOM 706 N N . VAL A 1 101 ? 24.805 5.897 -27.172 1.00 72.50 101 VAL A N 1
ATOM 707 C CA . VAL A 1 101 ? 24.702 6.422 -25.803 1.00 72.50 101 VAL A CA 1
ATOM 708 C C . VAL A 1 101 ? 25.754 5.809 -24.876 1.00 72.50 101 VAL A C 1
ATOM 710 O O . VAL A 1 101 ? 26.423 6.540 -24.145 1.00 72.50 101 VAL A O 1
ATOM 713 N N . ASN A 1 102 ? 25.936 4.485 -24.902 1.00 65.94 102 ASN A N 1
ATOM 714 C CA . ASN A 1 102 ? 26.862 3.792 -24.000 1.00 65.94 102 ASN A CA 1
ATOM 715 C C . ASN A 1 102 ? 28.334 4.076 -24.318 1.00 65.94 102 ASN A C 1
ATOM 717 O O . ASN A 1 102 ? 29.176 4.001 -23.421 1.00 65.94 102 ASN A O 1
ATOM 721 N N . LEU A 1 103 ? 28.663 4.376 -25.578 1.00 66.44 103 LEU A N 1
ATOM 722 C CA . LEU A 1 103 ? 30.045 4.585 -26.016 1.00 66.44 103 LEU A CA 1
ATOM 723 C C . LEU A 1 103 ? 30.390 6.063 -26.257 1.00 66.44 103 LEU A C 1
ATOM 725 O O . LEU A 1 103 ? 31.567 6.372 -26.442 1.00 66.44 103 LEU A O 1
ATOM 729 N N . GLY A 1 104 ? 29.407 6.973 -26.234 1.00 59.03 104 GLY A N 1
ATOM 730 C CA . GLY A 1 104 ? 29.610 8.396 -26.526 1.00 59.03 104 GLY A CA 1
ATOM 731 C C . GLY A 1 104 ? 30.150 8.635 -27.940 1.00 59.03 104 GLY A C 1
ATOM 732 O O . GLY A 1 104 ? 30.983 9.521 -28.138 1.00 59.03 104 GLY A O 1
ATOM 733 N N . LEU A 1 105 ? 29.745 7.79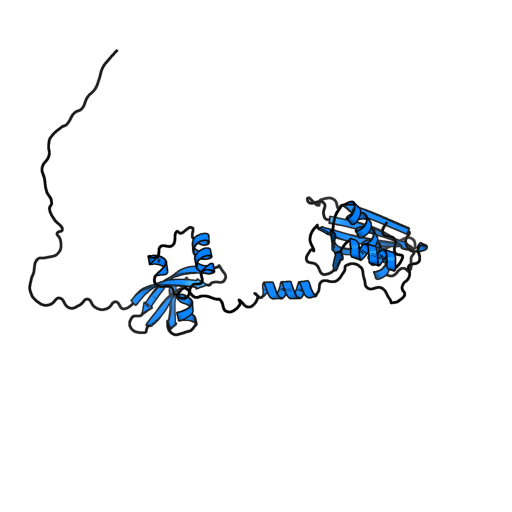4 -28.896 1.00 62.44 105 LEU A N 1
ATOM 734 C CA . LEU A 1 105 ? 30.244 7.795 -30.271 1.00 62.44 105 LEU A CA 1
ATOM 735 C C . LEU A 1 105 ? 29.204 8.382 -31.226 1.00 62.44 105 LEU A C 1
ATOM 737 O O . LEU A 1 105 ? 28.018 8.105 -31.096 1.00 62.44 105 LEU A O 1
ATOM 741 N N . ASP A 1 106 ? 29.685 9.127 -32.220 1.00 59.25 106 ASP A N 1
ATOM 742 C CA . ASP A 1 106 ? 28.941 9.452 -33.440 1.00 59.25 106 ASP A CA 1
ATOM 743 C C . ASP A 1 106 ? 29.238 8.331 -34.451 1.00 59.25 106 ASP A C 1
ATOM 745 O O . ASP A 1 106 ? 30.334 8.274 -35.023 1.00 59.25 106 ASP A O 1
ATOM 749 N N . LEU A 1 107 ? 28.347 7.338 -34.554 1.00 67.19 107 LEU A N 1
ATOM 750 C CA . LEU A 1 107 ? 28.568 6.165 -35.403 1.00 67.19 107 LEU A CA 1
ATOM 751 C C . LEU A 1 107 ? 28.489 6.579 -36.877 1.00 67.19 107 LEU A C 1
ATOM 753 O O . LEU A 1 107 ? 27.435 6.939 -37.395 1.00 67.19 107 LEU A O 1
ATOM 757 N N . SER A 1 108 ? 29.616 6.503 -37.585 1.00 68.38 108 SER A N 1
ATOM 758 C CA . SER A 1 108 ? 29.644 6.843 -39.007 1.00 68.38 108 SER A CA 1
ATOM 759 C C . SER A 1 108 ? 28.985 5.744 -39.858 1.00 68.38 108 SER A C 1
ATOM 761 O O . SER A 1 108 ? 29.004 4.571 -39.474 1.00 68.38 108 SER A O 1
ATOM 763 N N . PRO A 1 109 ? 28.506 6.049 -41.082 1.00 65.06 109 PRO A N 1
ATOM 764 C CA . PRO A 1 109 ? 28.027 5.032 -42.024 1.00 65.06 109 PRO A CA 1
ATOM 765 C C . PRO A 1 109 ? 29.037 3.903 -42.298 1.00 65.06 109 PRO A C 1
ATOM 767 O O . PRO A 1 109 ? 28.646 2.789 -42.628 1.00 65.06 109 PRO A O 1
ATOM 770 N N . ALA A 1 110 ? 30.340 4.163 -42.138 1.00 69.12 110 ALA A N 1
ATOM 771 C CA . ALA A 1 110 ? 31.388 3.154 -42.279 1.00 69.12 110 ALA A CA 1
ATOM 772 C C . ALA A 1 110 ? 31.464 2.190 -41.080 1.00 69.12 110 ALA A C 1
ATOM 774 O O . ALA A 1 110 ? 31.871 1.041 -41.246 1.00 69.12 110 ALA A O 1
ATOM 775 N N . ASP A 1 111 ? 31.065 2.629 -39.884 1.00 68.50 111 ASP A N 1
ATOM 776 C CA . ASP A 1 111 ? 31.041 1.794 -38.679 1.00 68.50 111 ASP A CA 1
ATOM 777 C C . ASP A 1 111 ? 29.884 0.799 -38.683 1.00 68.50 111 ASP A C 1
ATOM 779 O O . ASP A 1 111 ? 30.010 -0.281 -38.103 1.00 68.50 111 ASP A O 1
ATOM 783 N N . ILE A 1 112 ? 28.804 1.149 -39.384 1.00 68.75 112 ILE A N 1
ATOM 784 C CA . ILE A 1 112 ? 27.611 0.316 -39.537 1.00 68.75 112 ILE A CA 1
ATOM 785 C C . ILE A 1 112 ? 27.544 -0.439 -40.867 1.00 68.75 112 ILE A C 1
ATOM 787 O O . ILE A 1 112 ? 26.656 -1.258 -41.058 1.00 68.75 112 ILE A O 1
ATOM 791 N N . ALA A 1 113 ? 28.509 -0.232 -41.769 1.00 71.69 113 ALA A N 1
ATOM 792 C CA . ALA A 1 113 ? 28.512 -0.822 -43.111 1.00 71.69 113 ALA A CA 1
ATOM 793 C C . ALA A 1 113 ? 28.539 -2.363 -43.136 1.00 71.69 113 ALA A C 1
ATOM 795 O O . ALA A 1 113 ? 28.212 -2.961 -44.158 1.00 71.69 113 ALA A O 1
ATOM 796 N N . ASN A 1 114 ? 28.952 -3.001 -42.036 1.00 71.31 114 ASN A N 1
ATOM 797 C CA . ASN A 1 114 ? 28.991 -4.459 -41.903 1.00 71.31 114 ASN A CA 1
ATOM 798 C C . ASN A 1 114 ? 27.775 -5.030 -41.151 1.00 71.31 114 ASN A C 1
ATOM 800 O O . ASN A 1 114 ? 27.755 -6.234 -40.904 1.00 71.31 114 ASN A O 1
ATOM 804 N N . PHE A 1 115 ? 26.817 -4.187 -40.748 1.00 73.25 115 PHE A N 1
ATOM 805 C CA . PHE A 1 115 ? 25.626 -4.602 -40.015 1.00 73.25 115 PHE A CA 1
ATOM 806 C C . PHE A 1 115 ? 24.389 -4.580 -40.912 1.00 73.25 115 PHE A C 1
ATOM 808 O O . PHE A 1 115 ? 24.204 -3.651 -41.698 1.00 73.25 115 PHE A O 1
ATOM 815 N N . ASP A 1 116 ? 23.537 -5.592 -40.767 1.00 74.25 116 ASP A N 1
ATOM 816 C CA . ASP A 1 116 ? 22.203 -5.590 -41.363 1.00 74.25 116 ASP A CA 1
ATOM 817 C C . ASP A 1 116 ? 21.213 -4.971 -40.368 1.00 74.25 116 ASP A C 1
ATOM 819 O O . ASP A 1 116 ? 21.117 -5.418 -39.219 1.00 74.25 116 ASP A O 1
ATOM 823 N N . VAL A 1 117 ? 20.519 -3.908 -40.786 1.00 70.12 117 VAL A N 1
ATOM 824 C CA . VAL A 1 117 ? 19.555 -3.198 -39.935 1.00 70.12 117 VAL A CA 1
ATOM 825 C C . VAL A 1 117 ? 18.185 -3.823 -40.132 1.00 70.12 117 VAL A C 1
ATOM 827 O O . VAL A 1 117 ? 17.529 -3.609 -41.153 1.00 70.12 117 VAL A O 1
ATOM 830 N N . VAL A 1 118 ? 17.749 -4.606 -39.148 1.00 70.31 118 VAL A N 1
ATOM 831 C CA . VAL A 1 118 ? 16.535 -5.422 -39.259 1.00 70.31 118 VAL A CA 1
ATOM 832 C C . VAL A 1 118 ? 15.377 -4.792 -38.475 1.00 70.31 118 VAL A C 1
ATOM 834 O O . VAL A 1 118 ? 15.521 -4.443 -37.303 1.00 70.31 118 VAL A O 1
ATOM 837 N N . SER A 1 119 ? 14.204 -4.706 -39.115 1.00 67.00 119 SER A N 1
ATOM 838 C CA . SER A 1 119 ? 12.918 -4.281 -38.530 1.00 67.00 119 SER A CA 1
ATOM 839 C C . SER A 1 119 ? 11.803 -5.283 -38.891 1.00 67.00 119 SER A C 1
ATOM 841 O O . SER A 1 119 ? 11.766 -5.710 -40.047 1.00 67.00 119 SER A O 1
ATOM 843 N N . PRO A 1 120 ? 10.827 -5.617 -38.013 1.00 58.38 120 PRO A N 1
ATOM 844 C CA . PRO A 1 120 ? 10.714 -5.355 -36.575 1.00 58.38 120 PRO A CA 1
ATOM 845 C C . PRO A 1 120 ? 11.072 -6.592 -35.719 1.00 58.38 120 PRO A C 1
ATOM 847 O O . PRO A 1 120 ? 11.003 -7.729 -36.184 1.00 58.38 120 PRO A O 1
ATOM 850 N N . GLU A 1 121 ? 11.415 -6.368 -34.446 1.00 59.00 121 GLU A N 1
ATOM 851 C CA . GLU A 1 121 ? 11.778 -7.413 -33.474 1.00 59.00 121 GLU A CA 1
ATOM 852 C C . GLU A 1 121 ? 10.782 -8.601 -33.451 1.00 59.00 121 GLU A C 1
ATOM 854 O O . GLU A 1 121 ? 9.562 -8.385 -33.411 1.00 59.00 121 GLU A O 1
ATOM 859 N N . PRO A 1 122 ? 11.234 -9.867 -33.321 1.00 53.84 122 PRO A N 1
ATOM 860 C CA . PRO A 1 122 ? 10.412 -10.839 -32.613 1.00 53.84 122 PRO A CA 1
ATOM 861 C C . PRO A 1 122 ? 10.194 -10.289 -31.199 1.00 53.84 122 PRO A C 1
ATOM 863 O O . PRO A 1 122 ? 11.171 -9.98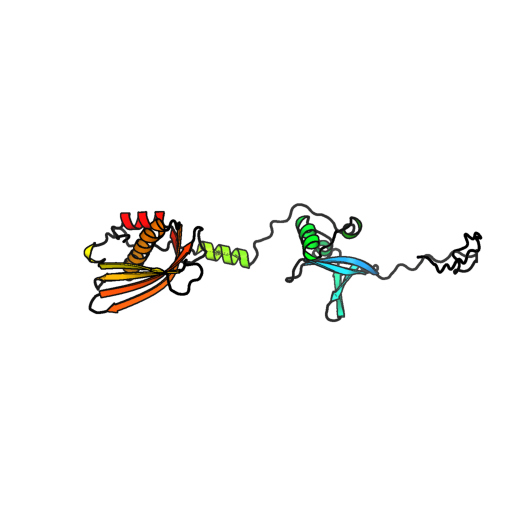2 -30.519 1.00 53.84 122 PRO A O 1
ATOM 866 N N . ARG A 1 123 ? 8.927 -10.133 -30.770 1.00 54.28 123 ARG A N 1
ATOM 867 C CA . ARG A 1 123 ? 8.561 -9.616 -29.432 1.00 54.28 123 ARG A CA 1
ATOM 868 C C . ARG A 1 123 ? 9.545 -10.160 -28.399 1.00 54.28 123 ARG A C 1
ATOM 870 O O . ARG A 1 123 ? 9.548 -11.375 -28.179 1.00 54.28 123 ARG A O 1
ATOM 877 N N . ARG A 1 124 ? 10.365 -9.294 -27.784 1.00 61.56 124 ARG A N 1
ATOM 878 C CA . ARG A 1 124 ? 11.243 -9.722 -26.689 1.00 61.56 124 ARG A CA 1
ATOM 879 C C . ARG A 1 124 ? 10.366 -10.433 -25.676 1.00 61.56 124 ARG A C 1
ATOM 881 O O . ARG A 1 124 ? 9.436 -9.845 -25.122 1.00 61.56 124 ARG A O 1
ATOM 888 N N . LEU A 1 125 ? 10.620 -11.725 -25.490 1.00 68.56 125 LEU A N 1
ATOM 889 C CA . LEU A 1 125 ? 9.955 -12.461 -24.431 1.00 68.56 125 LEU A CA 1
ATOM 890 C C . LEU A 1 125 ? 10.295 -11.742 -23.118 1.00 68.56 125 LEU A C 1
ATOM 892 O O . LEU A 1 125 ? 11.457 -11.363 -22.942 1.00 68.56 125 LEU A O 1
ATOM 896 N N . PRO A 1 126 ? 9.319 -11.531 -22.218 1.00 74.44 126 PRO A N 1
ATOM 897 C CA . PRO A 1 126 ? 9.566 -10.813 -20.979 1.00 74.44 126 PRO A CA 1
ATOM 898 C C . PRO A 1 126 ? 10.767 -11.408 -20.246 1.00 74.44 126 PRO A C 1
ATOM 900 O O . PRO A 1 126 ? 10.901 -12.638 -20.158 1.00 74.44 126 PRO A O 1
ATOM 903 N N . THR A 1 127 ? 11.644 -10.545 -19.732 1.00 85.69 127 THR A N 1
ATOM 904 C CA . THR A 1 127 ? 12.806 -10.988 -18.956 1.00 85.69 127 THR A CA 1
ATOM 905 C C . THR A 1 127 ? 12.340 -11.774 -17.729 1.00 85.69 127 THR A C 1
ATOM 907 O O . THR A 1 127 ? 11.211 -11.613 -17.260 1.00 85.69 127 THR A O 1
ATOM 910 N N . ALA A 1 128 ? 13.207 -12.614 -17.156 1.00 84.81 128 ALA A N 1
ATOM 911 C CA . ALA A 1 128 ? 12.875 -13.330 -15.921 1.00 84.81 128 ALA A CA 1
ATOM 912 C C . ALA A 1 128 ? 12.448 -12.369 -14.793 1.00 84.81 128 ALA A C 1
ATOM 914 O O . ALA A 1 128 ? 11.531 -12.673 -14.036 1.00 84.81 128 ALA A O 1
ATOM 915 N N . GLN A 1 129 ? 13.054 -11.177 -14.732 1.00 87.12 129 GLN A N 1
ATOM 916 C CA . GLN A 1 129 ? 12.666 -10.130 -13.791 1.00 87.12 129 GLN A CA 1
ATOM 917 C C . GLN A 1 129 ? 11.260 -9.591 -14.079 1.00 87.12 129 GLN A C 1
ATOM 919 O O . GLN A 1 129 ? 10.471 -9.454 -13.153 1.00 87.12 129 GLN A O 1
ATOM 924 N N . GLN A 1 130 ? 10.924 -9.307 -15.340 1.00 83.69 130 GLN A N 1
ATOM 925 C CA . GLN A 1 130 ? 9.595 -8.811 -15.712 1.00 83.69 130 GLN A CA 1
ATOM 926 C C . GLN A 1 130 ? 8.504 -9.838 -15.413 1.00 83.69 130 GLN A C 1
ATOM 928 O O . GLN A 1 130 ? 7.496 -9.476 -14.815 1.00 83.69 130 GLN A O 1
ATOM 933 N N . LYS A 1 131 ? 8.741 -11.117 -15.733 1.00 87.88 131 LYS A N 1
ATOM 934 C CA . LYS A 1 131 ? 7.826 -12.206 -15.361 1.00 87.88 131 LYS A CA 1
ATOM 935 C C . LYS A 1 131 ? 7.647 -12.285 -13.849 1.00 87.88 131 LYS A C 1
ATOM 937 O O . LYS A 1 131 ? 6.522 -12.335 -13.377 1.00 87.88 131 LYS A O 1
ATOM 942 N N . ALA A 1 132 ? 8.736 -12.206 -13.082 1.00 89.19 132 ALA A N 1
ATOM 943 C CA . ALA A 1 132 ? 8.662 -12.223 -11.623 1.00 89.19 132 ALA A CA 1
ATOM 944 C C . ALA A 1 132 ? 7.894 -11.015 -11.051 1.00 89.19 132 ALA A C 1
ATOM 946 O O . ALA A 1 132 ? 7.145 -11.157 -10.085 1.00 89.19 132 ALA A O 1
ATOM 947 N N . LEU A 1 133 ? 8.056 -9.825 -11.640 1.00 89.62 133 LEU A N 1
ATOM 948 C CA . LEU A 1 133 ? 7.310 -8.625 -11.249 1.00 89.62 133 LEU A CA 1
ATOM 949 C C . LEU A 1 133 ? 5.820 -8.749 -11.590 1.00 89.62 133 LEU A C 1
ATOM 951 O O . LEU A 1 133 ? 4.986 -8.379 -10.767 1.00 89.62 133 LEU A O 1
ATOM 955 N N . GLU A 1 134 ? 5.487 -9.293 -12.760 1.00 90.19 134 GLU A N 1
ATOM 956 C CA . GLU A 1 134 ? 4.111 -9.556 -13.191 1.00 90.19 134 GLU A CA 1
ATOM 957 C C . GLU A 1 134 ? 3.435 -10.607 -12.299 1.00 90.19 134 GLU A C 1
ATOM 959 O O . GLU A 1 134 ? 2.340 -10.380 -11.788 1.00 90.19 134 GLU A O 1
ATOM 964 N N . GLU A 1 135 ? 4.123 -11.713 -12.010 1.00 93.25 135 GLU A N 1
ATOM 965 C CA . GLU A 1 135 ? 3.670 -12.743 -11.071 1.00 93.25 135 GLU A CA 1
ATOM 966 C C . GLU A 1 135 ? 3.463 -12.177 -9.659 1.00 93.25 135 GLU A C 1
ATOM 968 O O . GLU A 1 135 ? 2.499 -12.523 -8.973 1.00 93.25 135 GLU A O 1
ATOM 973 N N . PHE A 1 136 ? 4.341 -11.280 -9.201 1.00 93.56 136 PHE A N 1
ATOM 974 C CA . PHE A 1 136 ? 4.169 -10.605 -7.917 1.00 93.56 136 PHE A CA 1
ATOM 975 C C . PHE A 1 136 ? 2.975 -9.641 -7.931 1.00 93.56 136 PHE A C 1
ATOM 977 O O . PHE A 1 136 ? 2.187 -9.626 -6.983 1.00 93.56 136 PHE A O 1
ATOM 984 N N . ALA A 1 137 ? 2.802 -8.869 -9.006 1.00 91.12 137 ALA A N 1
ATOM 985 C CA . ALA A 1 137 ? 1.657 -7.981 -9.177 1.00 91.12 137 ALA A CA 1
ATOM 986 C C . ALA A 1 137 ? 0.338 -8.771 -9.174 1.00 91.12 137 ALA A C 1
ATOM 988 O O . ALA A 1 137 ? -0.601 -8.376 -8.486 1.00 91.12 137 ALA A O 1
ATOM 989 N N . ALA A 1 138 ? 0.302 -9.941 -9.818 1.00 92.75 138 ALA A N 1
ATOM 990 C CA . ALA A 1 138 ? -0.846 -10.848 -9.811 1.00 92.75 138 ALA A CA 1
ATOM 991 C C . ALA A 1 138 ? -1.205 -11.382 -8.410 1.00 92.75 138 ALA A C 1
ATOM 993 O O . ALA A 1 138 ? -2.344 -11.772 -8.165 1.00 92.75 138 ALA A O 1
ATOM 994 N N . ARG A 1 139 ? -0.254 -11.381 -7.466 1.00 94.94 139 ARG A N 1
ATOM 995 C CA . ARG A 1 139 ? -0.469 -11.778 -6.062 1.00 94.94 139 ARG A CA 1
ATOM 996 C C . ARG A 1 139 ? -0.895 -10.624 -5.154 1.00 94.94 139 ARG A C 1
ATOM 998 O O . ARG A 1 139 ? -1.148 -10.857 -3.972 1.00 94.94 139 ARG A O 1
ATOM 1005 N N . THR A 1 140 ? -0.938 -9.396 -5.668 1.00 94.75 140 THR A N 1
ATOM 1006 C CA . THR A 1 140 ? -1.356 -8.218 -4.901 1.00 94.75 140 THR A CA 1
ATOM 1007 C C . THR A 1 140 ? -2.838 -8.320 -4.567 1.00 94.75 140 THR A C 1
ATOM 1009 O O . THR A 1 140 ? -3.673 -8.496 -5.450 1.00 94.75 140 THR A O 1
ATOM 1012 N N . GLN A 1 141 ? -3.170 -8.181 -3.288 1.00 95.00 141 GLN A N 1
ATOM 1013 C CA . GLN A 1 141 ? -4.539 -8.187 -2.784 1.00 95.00 141 GLN A CA 1
ATOM 1014 C C . GLN A 1 141 ? -4.890 -6.825 -2.169 1.00 95.00 141 GLN A C 1
ATOM 1016 O O . GLN A 1 141 ? -3.990 -6.095 -1.732 1.00 95.00 141 GLN A O 1
ATOM 1021 N N . PRO A 1 142 ? -6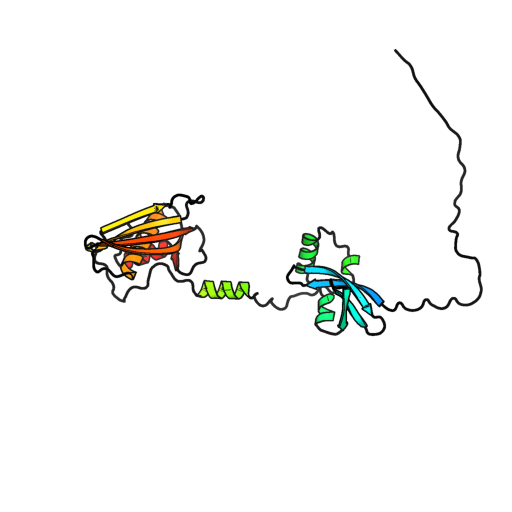.186 -6.476 -2.086 1.00 95.81 142 PRO A N 1
ATOM 1022 C CA . PRO A 1 142 ? -6.631 -5.351 -1.277 1.00 95.81 142 PRO A CA 1
ATOM 1023 C C . PRO A 1 142 ? -6.142 -5.484 0.170 1.00 95.81 142 PRO A C 1
ATOM 1025 O O . PRO A 1 142 ? -6.130 -6.578 0.739 1.00 95.81 142 PRO A O 1
ATOM 1028 N N . ALA A 1 143 ? -5.731 -4.373 0.781 1.00 95.50 143 ALA A N 1
ATOM 1029 C CA . ALA A 1 143 ? -5.364 -4.372 2.194 1.00 95.50 143 ALA A CA 1
ATOM 1030 C C . ALA A 1 143 ? -6.584 -4.613 3.089 1.00 95.50 143 ALA A C 1
ATOM 1032 O O . ALA A 1 143 ? -6.457 -5.279 4.110 1.00 95.50 143 ALA A O 1
ATOM 1033 N N . PHE A 1 144 ? -7.764 -4.120 2.703 1.00 95.62 144 PHE A N 1
ATOM 1034 C CA . PHE A 1 144 ? -8.989 -4.426 3.431 1.00 95.62 144 PHE A CA 1
ATOM 1035 C C . PHE A 1 144 ? -9.295 -5.934 3.314 1.00 95.62 144 PHE A C 1
ATOM 1037 O O . PHE A 1 144 ? -9.430 -6.438 2.195 1.00 95.62 144 PHE A O 1
ATOM 1044 N N . PRO A 1 145 ? -9.365 -6.682 4.431 1.00 93.88 145 PRO A N 1
ATOM 1045 C CA . PRO A 1 145 ? -9.510 -8.132 4.389 1.00 93.88 145 PRO A CA 1
ATOM 1046 C C . PRO A 1 145 ? -10.906 -8.548 3.915 1.00 93.88 145 PRO A C 1
ATOM 1048 O O . PRO A 1 145 ? -11.890 -7.822 4.055 1.00 93.88 145 PRO A O 1
ATOM 1051 N N . THR A 1 146 ? -11.006 -9.762 3.374 1.00 92.12 146 THR A N 1
ATOM 1052 C CA . THR A 1 146 ? -12.304 -10.349 3.023 1.00 92.12 146 THR A CA 1
ATOM 1053 C C . THR A 1 146 ? -12.991 -10.844 4.292 1.00 92.12 146 THR A C 1
ATOM 1055 O O . THR A 1 146 ? -12.580 -11.845 4.867 1.00 92.12 146 THR A O 1
ATOM 1058 N N . LEU A 1 147 ? -14.028 -10.131 4.730 1.00 90.38 147 LEU A N 1
ATOM 1059 C CA . LEU A 1 147 ? -14.833 -10.503 5.896 1.00 90.38 147 LEU A CA 1
ATOM 1060 C C . LEU A 1 147 ? -15.958 -11.485 5.507 1.00 90.38 147 LEU A C 1
ATOM 1062 O O . LEU A 1 147 ? -16.386 -11.478 4.346 1.00 90.38 147 LEU A O 1
ATOM 1066 N N . PRO A 1 148 ? -16.471 -12.302 6.451 1.00 89.44 148 PRO A N 1
ATOM 1067 C CA . PRO A 1 148 ? -17.560 -13.242 6.195 1.00 89.44 148 PRO A CA 1
ATOM 1068 C C . PRO A 1 148 ? -18.797 -12.590 5.562 1.00 89.44 148 PRO A C 1
ATOM 1070 O O . PRO A 1 148 ? -19.118 -11.425 5.813 1.00 89.44 148 PRO A O 1
ATOM 1073 N N . ALA A 1 149 ? -19.530 -13.361 4.755 1.00 86.12 149 ALA A N 1
ATOM 1074 C CA . ALA A 1 149 ? -20.780 -12.896 4.162 1.00 86.12 149 ALA A CA 1
ATOM 1075 C C . ALA A 1 149 ? -21.791 -12.521 5.260 1.00 86.12 149 ALA A C 1
ATOM 1077 O O . ALA A 1 149 ? -22.034 -13.299 6.179 1.00 86.12 149 ALA A O 1
ATOM 1078 N N . GLY A 1 150 ? -22.369 -11.322 5.161 1.00 84.56 150 GLY A N 1
ATOM 1079 C CA . GLY A 1 150 ? -23.289 -10.798 6.174 1.00 84.56 150 GLY A CA 1
ATOM 1080 C C . GLY A 1 150 ? -22.614 -10.277 7.446 1.00 84.56 150 GLY A C 1
ATOM 1081 O O . GLY A 1 150 ? -23.321 -9.961 8.397 1.00 84.56 150 GLY A O 1
ATOM 1082 N N . PHE A 1 151 ? -21.279 -10.160 7.479 1.00 91.44 151 PHE A N 1
ATOM 1083 C CA . PHE A 1 151 ? -20.590 -9.478 8.571 1.00 91.44 151 PHE A CA 1
ATOM 1084 C C . PHE A 1 151 ? -21.096 -8.036 8.702 1.00 91.44 151 PHE A C 1
ATOM 1086 O O . PHE A 1 151 ? -21.016 -7.248 7.754 1.00 91.44 151 PHE A O 1
ATOM 1093 N N . VAL A 1 152 ? -21.571 -7.702 9.899 1.00 88.44 152 VAL A N 1
ATOM 1094 C CA . VAL A 1 152 ? -21.926 -6.347 10.318 1.00 88.44 152 VAL A CA 1
ATOM 1095 C C . VAL A 1 152 ? -21.212 -6.098 11.631 1.00 88.44 152 VAL A C 1
ATOM 1097 O O . VAL A 1 152 ? -21.324 -6.898 12.560 1.00 88.44 152 VAL A O 1
ATOM 1100 N N . ALA A 1 153 ? -20.459 -5.010 11.691 1.00 92.75 153 ALA A N 1
ATOM 1101 C CA . ALA A 1 153 ? -19.662 -4.716 12.861 1.00 92.75 153 ALA A CA 1
ATOM 1102 C C . ALA A 1 153 ? -20.519 -4.196 14.030 1.00 92.75 153 ALA A C 1
ATOM 1104 O O . ALA A 1 153 ? -21.423 -3.386 13.819 1.00 92.75 153 ALA A O 1
ATOM 1105 N N . ASP A 1 154 ? -20.216 -4.626 15.260 1.00 94.44 154 ASP A N 1
ATOM 1106 C CA . ASP A 1 154 ? -20.740 -3.994 16.477 1.00 94.44 154 ASP A CA 1
ATOM 1107 C C . ASP A 1 154 ? -19.909 -2.727 16.756 1.00 94.44 154 ASP A C 1
ATOM 1109 O O . ASP A 1 154 ? -18.708 -2.834 17.025 1.00 94.44 154 ASP A O 1
ATOM 1113 N N . PRO A 1 155 ? -20.497 -1.515 16.726 1.00 91.62 155 PRO A N 1
ATOM 1114 C CA . PRO A 1 155 ? -19.764 -0.281 17.008 1.00 91.62 155 PRO A CA 1
ATOM 1115 C C . PRO A 1 155 ? -19.039 -0.298 18.358 1.00 91.62 155 PRO A C 1
ATOM 1117 O O . PRO A 1 155 ? -18.010 0.354 18.516 1.00 91.62 155 PRO A O 1
ATOM 1120 N N . ALA A 1 156 ? -19.550 -1.052 19.332 1.00 93.12 156 ALA A N 1
ATOM 1121 C CA . ALA A 1 156 ? -18.988 -1.116 20.671 1.00 93.12 156 ALA A CA 1
ATOM 1122 C C . ALA A 1 156 ? -17.738 -2.019 20.776 1.00 93.12 156 ALA A C 1
ATOM 1124 O O . ALA A 1 156 ? -17.135 -2.100 21.856 1.00 93.12 156 ALA A O 1
ATOM 1125 N N . ASP A 1 157 ? -17.342 -2.686 19.686 1.00 94.94 157 ASP A N 1
ATOM 1126 C CA . ASP A 1 157 ? -16.076 -3.416 19.575 1.00 94.94 157 ASP A CA 1
ATOM 1127 C C . ASP A 1 157 ? -14.891 -2.499 19.234 1.00 94.94 157 ASP A C 1
ATOM 1129 O O . ASP A 1 157 ? -13.749 -2.827 19.571 1.00 94.94 157 ASP A O 1
ATOM 1133 N N . PHE A 1 158 ? -15.147 -1.330 18.637 1.00 95.50 158 PHE A N 1
ATOM 1134 C CA . PHE A 1 158 ? -14.130 -0.361 18.226 1.00 95.50 158 PHE A CA 1
ATOM 1135 C C . PHE A 1 158 ? -13.998 0.752 19.262 1.00 95.50 158 PHE A C 1
ATOM 1137 O O . PHE A 1 158 ? -14.868 1.607 19.394 1.00 95.50 158 PHE A O 1
ATOM 1144 N N . ILE A 1 159 ? -12.898 0.753 20.018 1.00 94.69 159 ILE A N 1
ATOM 1145 C CA . ILE A 1 159 ? -12.718 1.698 21.127 1.00 94.69 159 ILE A CA 1
ATOM 1146 C C . ILE A 1 159 ? -12.066 2.986 20.618 1.00 94.69 159 ILE A C 1
ATOM 1148 O O . ILE A 1 159 ? -12.626 4.066 20.762 1.00 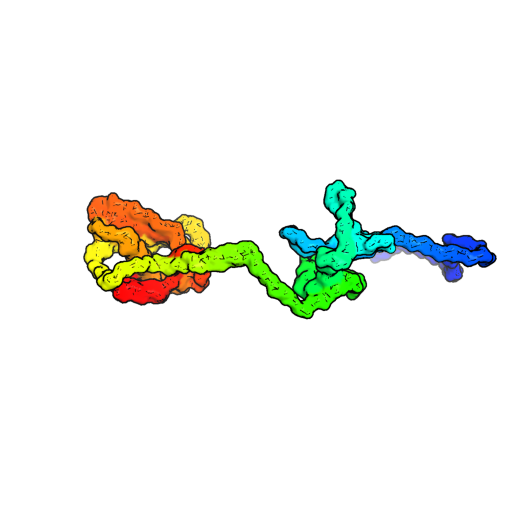94.69 159 ILE A O 1
ATOM 1152 N N . THR A 1 160 ? -10.874 2.877 20.024 1.00 95.12 160 THR A N 1
ATOM 1153 C CA . THR A 1 160 ? -10.122 4.019 19.471 1.00 95.12 160 THR A CA 1
ATOM 1154 C C . THR A 1 160 ? -9.199 3.558 18.352 1.00 95.12 160 THR A C 1
ATOM 1156 O O . THR A 1 160 ? -8.678 2.445 18.420 1.00 95.12 160 THR A O 1
ATOM 1159 N N . ALA A 1 161 ? -8.922 4.422 17.381 1.00 96.56 161 ALA A N 1
ATOM 1160 C CA . ALA A 1 161 ? -7.799 4.262 16.466 1.00 96.56 161 ALA A CA 1
ATOM 1161 C C . ALA A 1 161 ? -6.964 5.545 16.465 1.00 96.56 161 ALA A C 1
ATOM 1163 O O . ALA A 1 161 ? -7.513 6.643 16.488 1.00 96.56 161 ALA A O 1
ATOM 1164 N N . GLN A 1 162 ? -5.645 5.400 16.472 1.00 96.00 162 GLN A N 1
ATOM 1165 C CA . GLN A 1 162 ? -4.695 6.503 16.359 1.00 96.00 162 GLN A CA 1
ATOM 1166 C C . GLN A 1 162 ? -3.806 6.257 15.151 1.00 96.00 162 GLN A C 1
ATOM 1168 O O . GLN A 1 162 ? -3.429 5.114 14.898 1.00 96.00 162 GLN A O 1
ATOM 1173 N N . VAL A 1 163 ? -3.513 7.316 14.404 1.00 96.44 163 VAL A N 1
ATOM 1174 C CA . VAL A 1 163 ? -2.709 7.268 13.185 1.00 96.44 163 VAL A CA 1
ATOM 1175 C C . VAL A 1 163 ? -1.541 8.224 13.371 1.00 96.44 163 VAL A C 1
ATOM 1177 O O . VAL A 1 163 ? -1.734 9.439 13.380 1.00 96.44 163 VAL A O 1
ATOM 1180 N N . ASP A 1 164 ? -0.344 7.668 13.532 1.00 94.38 164 ASP A N 1
ATOM 1181 C CA . ASP A 1 164 ? 0.866 8.417 13.857 1.00 94.38 164 ASP A CA 1
ATOM 1182 C C . ASP A 1 164 ? 1.935 8.195 12.775 1.00 94.38 164 ASP A C 1
ATOM 1184 O O . ASP A 1 164 ? 2.320 7.050 12.505 1.00 94.38 164 ASP A O 1
ATOM 1188 N N . PRO A 1 165 ? 2.458 9.259 12.139 1.00 93.06 165 PRO A N 1
ATOM 1189 C CA . PRO A 1 165 ? 3.642 9.152 11.296 1.00 93.06 165 PRO A CA 1
ATOM 1190 C C . PRO A 1 165 ? 4.828 8.613 12.103 1.00 93.06 165 PRO A C 1
ATOM 1192 O O . PRO A 1 165 ? 5.099 9.069 13.217 1.00 93.06 165 PRO A O 1
ATOM 1195 N N . LEU A 1 166 ? 5.561 7.649 11.548 1.00 90.56 166 LEU A N 1
ATOM 1196 C CA . LEU A 1 166 ? 6.698 7.055 12.241 1.00 90.56 166 LEU A CA 1
ATOM 1197 C C . LEU A 1 166 ? 7.923 7.976 12.197 1.00 90.56 166 LEU A C 1
ATOM 1199 O O . LEU A 1 166 ? 8.359 8.442 11.142 1.00 90.56 166 LEU A O 1
ATOM 1203 N N . ALA A 1 167 ? 8.516 8.200 13.370 1.00 80.25 167 ALA A N 1
ATOM 1204 C CA . ALA A 1 167 ? 9.711 9.019 13.510 1.00 80.25 167 ALA A CA 1
ATOM 1205 C C . ALA A 1 167 ? 10.895 8.430 12.724 1.00 80.25 167 ALA A C 1
ATOM 1207 O O . ALA A 1 167 ? 11.170 7.231 12.780 1.00 80.25 167 ALA A O 1
ATOM 1208 N N . GLY A 1 168 ? 11.630 9.299 12.028 1.00 77.75 168 GLY A N 1
ATOM 1209 C CA . GLY A 1 168 ? 12.812 8.919 11.249 1.00 77.75 168 GLY A CA 1
ATOM 1210 C C . GLY A 1 168 ? 12.535 8.601 9.780 1.00 77.75 168 GLY A C 1
ATOM 1211 O O . GLY A 1 168 ? 13.492 8.416 9.024 1.00 77.75 168 GLY A O 1
ATOM 1212 N N . ASP A 1 169 ? 11.273 8.602 9.341 1.00 77.94 169 ASP A N 1
ATOM 1213 C CA . ASP A 1 169 ? 10.980 8.607 7.913 1.00 77.94 169 ASP A CA 1
ATOM 1214 C C . ASP A 1 169 ? 11.232 9.998 7.315 1.00 77.94 169 ASP A C 1
ATOM 1216 O O . ASP A 1 169 ? 10.513 10.959 7.579 1.00 77.94 169 ASP A O 1
ATOM 1220 N N . ARG A 1 170 ? 12.268 10.101 6.476 1.00 71.56 170 ARG A N 1
ATOM 1221 C CA . ARG A 1 170 ? 12.635 11.349 5.791 1.00 71.56 170 ARG A CA 1
ATOM 1222 C C . ARG A 1 170 ? 11.598 11.786 4.757 1.00 71.56 170 ARG A C 1
ATOM 1224 O O . ARG A 1 170 ? 11.613 12.951 4.375 1.00 71.56 170 ARG A O 1
ATOM 1231 N N . LYS A 1 171 ? 10.761 10.863 4.274 1.00 77.56 171 LYS A N 1
ATOM 1232 C CA . LYS A 1 171 ? 9.701 11.156 3.302 1.00 77.56 171 LYS A CA 1
ATOM 1233 C C . LYS A 1 171 ? 8.350 11.437 3.964 1.00 77.56 171 LYS A C 1
ATOM 1235 O O . LYS A 1 171 ? 7.528 12.107 3.356 1.00 77.56 171 LYS A O 1
ATOM 1240 N N . GLY A 1 172 ? 8.153 10.992 5.208 1.00 76.62 172 GLY A N 1
ATOM 1241 C CA . GLY A 1 172 ? 6.886 11.135 5.934 1.00 76.62 172 GLY A CA 1
ATOM 1242 C C . GLY A 1 172 ? 5.757 10.247 5.395 1.00 76.62 172 GLY A C 1
ATOM 1243 O O . GLY A 1 172 ? 4.589 10.520 5.657 1.00 76.62 172 GLY A O 1
ATOM 1244 N N . ASP A 1 173 ? 6.099 9.197 4.652 1.00 89.62 173 ASP A N 1
ATOM 1245 C CA . ASP A 1 173 ? 5.162 8.270 4.022 1.00 89.62 173 ASP A CA 1
ATOM 1246 C C . ASP A 1 173 ? 4.854 7.058 4.919 1.00 89.62 173 ASP A C 1
ATOM 1248 O O . ASP A 1 173 ? 3.885 6.344 4.675 1.00 89.62 173 ASP A O 1
ATOM 1252 N N . LEU A 1 174 ? 5.668 6.777 5.940 1.00 95.62 174 LEU A N 1
ATOM 1253 C CA . LEU A 1 174 ? 5.506 5.645 6.847 1.00 95.62 174 LEU A CA 1
ATOM 1254 C C . LEU A 1 174 ? 4.656 6.027 8.066 1.00 95.62 174 LEU A C 1
ATOM 1256 O O . LEU A 1 174 ? 4.994 6.936 8.821 1.00 95.62 174 LEU A O 1
ATOM 1260 N N . VAL A 1 175 ? 3.576 5.284 8.291 1.00 96.44 175 VAL A N 1
ATOM 1261 C CA . VAL A 1 175 ? 2.559 5.588 9.304 1.00 96.44 175 VAL A CA 1
ATOM 1262 C C . VAL A 1 175 ? 2.210 4.329 10.088 1.00 96.44 175 VAL A C 1
ATOM 1264 O O . VAL A 1 175 ? 2.052 3.255 9.503 1.00 96.44 175 VAL A O 1
ATOM 1267 N N . GLU A 1 176 ? 2.084 4.444 11.408 1.00 96.94 176 GLU A N 1
ATOM 1268 C CA . GLU A 1 176 ? 1.558 3.394 12.277 1.00 96.94 176 GLU A CA 1
ATOM 1269 C C . GLU A 1 176 ? 0.126 3.722 12.700 1.00 96.94 176 GLU A C 1
ATOM 1271 O O . GLU A 1 176 ? -0.174 4.807 13.189 1.00 96.94 176 GLU A O 1
ATOM 1276 N N . VAL A 1 177 ? -0.762 2.751 12.519 1.00 97.69 177 VAL A N 1
ATOM 1277 C CA . VAL A 1 177 ? -2.125 2.782 13.028 1.00 97.69 177 VAL A CA 1
ATOM 1278 C C . VAL A 1 177 ? -2.214 1.895 14.255 1.00 97.69 177 VAL A C 1
ATOM 1280 O O . VAL A 1 177 ? -2.042 0.678 14.159 1.00 97.69 177 VAL A O 1
ATOM 1283 N N . THR A 1 178 ? -2.530 2.499 15.393 1.00 96.69 178 THR A N 1
ATOM 1284 C CA . THR A 1 178 ? -2.777 1.800 16.652 1.00 96.69 178 THR A CA 1
ATOM 1285 C C . THR A 1 178 ? -4.275 1.742 16.924 1.00 96.69 178 THR A C 1
ATOM 1287 O O . THR A 1 178 ? -4.897 2.741 17.280 1.00 96.69 178 THR A O 1
ATOM 1290 N N . ALA A 1 179 ? -4.862 0.558 16.772 1.00 96.31 179 ALA A N 1
ATOM 1291 C CA . ALA A 1 179 ? -6.274 0.288 16.999 1.00 96.31 179 ALA A CA 1
ATOM 1292 C C . ALA A 1 179 ? -6.490 -0.442 18.332 1.00 96.31 179 ALA A C 1
ATOM 1294 O O . ALA A 1 179 ? -5.859 -1.463 18.609 1.00 96.31 179 ALA A O 1
ATOM 1295 N N . ASN A 1 180 ? -7.401 0.074 19.153 1.00 95.81 180 ASN A N 1
ATOM 1296 C CA . ASN A 1 180 ? -7.829 -0.516 20.415 1.00 95.81 180 ASN A CA 1
ATOM 1297 C C . ASN A 1 180 ? -9.252 -1.054 20.264 1.00 95.81 180 ASN A C 1
ATOM 1299 O O . ASN A 1 180 ? -10.159 -0.319 19.865 1.00 95.81 180 ASN A O 1
ATOM 1303 N N . LEU A 1 181 ? -9.431 -2.330 20.585 1.00 95.94 181 LEU A N 1
ATOM 1304 C CA . LEU A 1 181 ? -10.675 -3.061 20.413 1.00 95.94 181 LEU A CA 1
ATOM 1305 C C . LEU A 1 181 ? -11.043 -3.832 21.682 1.00 95.94 181 LEU A C 1
ATOM 1307 O O . LEU A 1 181 ? -10.205 -4.115 22.552 1.00 95.94 181 LEU A O 1
ATOM 1311 N N . ARG A 1 182 ? -12.315 -4.215 21.776 1.00 95.00 182 ARG A N 1
ATOM 1312 C CA . ARG A 1 182 ? -12.796 -5.140 22.806 1.00 95.00 182 ARG A CA 1
ATOM 1313 C C . ARG A 1 182 ? -12.058 -6.484 22.718 1.00 95.00 182 ARG A C 1
ATOM 1315 O O . ARG A 1 182 ? -11.632 -6.919 21.648 1.00 95.00 182 ARG A O 1
ATOM 1322 N N . ALA A 1 183 ? -11.893 -7.172 23.849 1.00 90.12 183 ALA A N 1
ATOM 1323 C CA . ALA A 1 183 ? -11.446 -8.563 23.818 1.00 90.12 183 ALA A CA 1
ATOM 1324 C C . ALA A 1 183 ? -12.443 -9.456 23.065 1.00 90.12 183 ALA A C 1
ATOM 1326 O O . ALA A 1 183 ? -13.651 -9.305 23.206 1.00 90.12 183 ALA A O 1
ATOM 1327 N N . GLY A 1 184 ? -11.915 -10.427 22.321 1.00 87.81 184 GLY A N 1
ATOM 1328 C CA . GLY A 1 184 ? -12.714 -11.395 21.565 1.00 87.81 184 GLY A CA 1
ATOM 1329 C C . GLY A 1 184 ? -12.872 -11.052 20.086 1.00 87.81 184 GLY A C 1
ATOM 1330 O O . GLY A 1 184 ? -13.166 -11.956 19.314 1.00 87.81 184 GLY A O 1
ATOM 1331 N N . VAL A 1 185 ? -12.588 -9.808 19.685 1.00 93.00 185 VAL A N 1
ATOM 1332 C CA . VAL A 1 185 ? -12.509 -9.431 18.268 1.00 93.00 185 VAL A CA 1
ATOM 1333 C C . VAL A 1 185 ? -11.378 -10.210 17.597 1.00 93.00 185 VAL A C 1
ATOM 1335 O O . VAL A 1 185 ? -10.287 -10.360 18.159 1.00 93.00 185 VAL A O 1
ATOM 1338 N N . ASP A 1 186 ? -11.649 -10.747 16.413 1.00 91.44 186 ASP A N 1
ATOM 1339 C CA . ASP A 1 186 ? -10.685 -11.527 15.652 1.00 91.44 186 ASP A CA 1
ATOM 1340 C C . ASP A 1 186 ? -9.636 -10.636 14.956 1.00 91.44 186 ASP A C 1
ATOM 1342 O O . ASP A 1 186 ? -9.759 -9.412 14.846 1.00 91.44 186 ASP A O 1
ATOM 1346 N N . ALA A 1 187 ? -8.564 -11.275 14.492 1.00 90.62 187 ALA A N 1
ATOM 1347 C CA . ALA A 1 187 ? -7.434 -10.602 13.866 1.00 90.62 187 ALA A CA 1
ATOM 1348 C C . ALA A 1 187 ? -7.800 -9.870 12.563 1.00 90.62 187 ALA A C 1
ATOM 1350 O O . ALA A 1 187 ? -7.196 -8.840 12.260 1.00 90.62 187 ALA A O 1
ATOM 1351 N N . GLU A 1 188 ? -8.745 -10.399 11.787 1.00 93.25 188 GLU A N 1
ATOM 1352 C CA . GLU A 1 188 ? -9.128 -9.862 10.482 1.00 93.25 188 GLU A CA 1
ATOM 1353 C C . GLU A 1 188 ? -10.007 -8.630 10.664 1.00 93.25 188 GLU A C 1
ATOM 1355 O O . GLU A 1 188 ? -9.720 -7.598 10.062 1.00 93.25 188 GLU A O 1
ATOM 1360 N N . THR A 1 189 ? -10.977 -8.676 11.576 1.00 94.94 189 THR A N 1
ATOM 1361 C CA . THR A 1 189 ? -11.776 -7.509 11.973 1.00 94.94 189 THR A CA 1
ATOM 1362 C C . THR A 1 189 ? -10.899 -6.409 12.570 1.00 94.94 189 THR A C 1
ATOM 1364 O O . THR A 1 189 ? -11.042 -5.233 12.226 1.00 94.94 189 THR A O 1
ATOM 1367 N N . ALA A 1 190 ? -9.931 -6.768 13.418 1.00 94.81 190 ALA A N 1
ATOM 1368 C CA . ALA A 1 190 ? -9.016 -5.788 13.993 1.00 94.81 190 ALA A CA 1
ATOM 1369 C C . ALA A 1 190 ? -8.099 -5.140 12.938 1.00 94.81 190 ALA A C 1
ATOM 1371 O O . ALA A 1 190 ? -7.846 -3.934 12.983 1.00 94.81 190 ALA A O 1
ATOM 1372 N N . PHE A 1 191 ? -7.631 -5.916 11.956 1.00 96.06 191 PHE A N 1
ATOM 1373 C CA . PHE A 1 191 ? -6.868 -5.387 10.827 1.00 96.06 191 PHE A CA 1
ATOM 1374 C C . PHE A 1 191 ? -7.732 -4.548 9.872 1.00 96.06 191 PHE A C 1
ATOM 1376 O O . PHE A 1 191 ? -7.272 -3.510 9.390 1.00 96.06 191 PHE A O 1
ATOM 1383 N N . ALA A 1 192 ? -8.987 -4.941 9.640 1.00 96.75 192 ALA A N 1
ATOM 1384 C CA . ALA A 1 192 ? -9.955 -4.160 8.875 1.00 96.75 192 ALA A CA 1
ATOM 1385 C C . ALA A 1 192 ? -10.158 -2.782 9.508 1.00 96.75 192 ALA A C 1
ATOM 1387 O O . ALA A 1 192 ? -10.077 -1.777 8.810 1.00 96.75 192 ALA A O 1
ATOM 1388 N N . TYR A 1 193 ? -10.311 -2.724 10.833 1.00 97.50 193 TYR A N 1
ATOM 1389 C CA . TYR A 1 193 ? -10.441 -1.460 11.550 1.00 97.50 193 TYR A CA 1
ATOM 1390 C C . TYR A 1 193 ? -9.203 -0.568 11.417 1.00 97.50 193 TYR A C 1
ATOM 1392 O O . TYR A 1 193 ? -9.333 0.611 11.092 1.00 97.50 193 TYR A O 1
ATOM 1400 N N . ALA A 1 194 ? -7.998 -1.126 11.575 1.00 97.62 194 ALA A N 1
ATOM 1401 C CA . ALA A 1 194 ? -6.763 -0.371 11.349 1.00 97.62 194 ALA A CA 1
ATOM 1402 C C . ALA A 1 194 ? -6.661 0.159 9.904 1.00 97.62 194 ALA A C 1
ATOM 1404 O O . ALA A 1 194 ? -6.210 1.279 9.678 1.00 97.62 194 ALA A O 1
ATOM 1405 N N . THR A 1 195 ? -7.117 -0.625 8.926 1.00 97.94 195 THR A N 1
ATOM 1406 C CA . THR A 1 195 ? -7.127 -0.226 7.511 1.00 97.94 195 THR A CA 1
ATOM 1407 C C . THR A 1 195 ? -8.172 0.868 7.242 1.00 97.94 195 THR A C 1
ATOM 1409 O O . THR A 1 195 ? -7.891 1.807 6.505 1.00 97.94 195 THR A O 1
ATOM 1412 N N . CYS A 1 196 ? -9.342 0.813 7.889 1.00 98.06 196 CYS A N 1
ATOM 1413 C CA . CYS A 1 196 ? -10.359 1.867 7.815 1.00 98.06 196 CYS A CA 1
ATOM 1414 C C . CYS A 1 196 ? -9.879 3.189 8.407 1.00 98.06 196 CYS A C 1
ATOM 1416 O O . CYS A 1 196 ? -10.036 4.228 7.771 1.00 98.06 196 CYS A O 1
ATOM 1418 N N . ALA A 1 197 ? -9.263 3.143 9.591 1.00 98.00 197 ALA A N 1
ATOM 1419 C CA . ALA A 1 197 ? -8.682 4.318 10.232 1.00 98.00 197 ALA A CA 1
ATOM 1420 C C . ALA A 1 197 ? -7.578 4.952 9.371 1.00 98.00 197 ALA A C 1
ATOM 1422 O O . ALA A 1 197 ? -7.526 6.174 9.223 1.00 98.00 197 ALA A O 1
ATOM 1423 N N . LEU A 1 198 ? -6.728 4.128 8.741 1.00 98.06 198 LEU A N 1
ATOM 1424 C CA . LEU A 1 198 ? -5.743 4.627 7.782 1.00 98.06 198 LEU A CA 1
ATOM 1425 C C . LEU A 1 198 ? -6.415 5.325 6.601 1.00 98.06 198 LEU A C 1
ATOM 1427 O O . LEU A 1 198 ? -5.964 6.395 6.213 1.00 98.06 198 LEU A O 1
ATOM 1431 N N . ALA A 1 199 ? -7.461 4.732 6.022 1.00 98.06 199 ALA A N 1
ATOM 1432 C CA . ALA A 1 199 ? -8.128 5.281 4.846 1.00 98.06 199 ALA A CA 1
ATOM 1433 C C . ALA A 1 199 ? -8.778 6.644 5.134 1.00 98.06 199 ALA A C 1
ATOM 1435 O O . ALA A 1 199 ? -8.637 7.567 4.333 1.00 98.06 199 ALA A O 1
ATOM 1436 N N . GLY A 1 200 ? -9.430 6.802 6.292 1.00 97.25 200 GLY A N 1
ATOM 1437 C CA . GLY A 1 200 ? -9.997 8.087 6.716 1.00 97.25 200 GLY A CA 1
ATOM 1438 C C . GLY A 1 200 ? -8.930 9.171 6.836 1.00 97.25 200 GLY A C 1
ATOM 1439 O O . GLY A 1 200 ? -9.054 10.249 6.250 1.00 97.25 200 GLY A O 1
ATOM 1440 N N . TRP A 1 201 ? -7.826 8.850 7.508 1.00 96.25 201 TRP A N 1
ATOM 1441 C CA . TRP A 1 201 ? -6.710 9.778 7.661 1.00 96.25 201 TRP A CA 1
ATOM 1442 C C . TRP A 1 201 ? -5.994 10.072 6.329 1.00 96.25 201 TRP A C 1
ATOM 1444 O O . TRP A 1 201 ? -5.741 11.234 6.010 1.00 96.25 201 TRP A O 1
ATOM 1454 N N . ALA A 1 202 ? -5.735 9.053 5.504 1.00 96.44 202 ALA A N 1
ATOM 1455 C CA . ALA A 1 202 ? -5.083 9.182 4.198 1.00 96.44 202 ALA A CA 1
ATOM 1456 C C . ALA A 1 202 ? -5.892 10.060 3.235 1.00 96.44 202 ALA A C 1
ATOM 1458 O O . ALA A 1 202 ? -5.308 10.870 2.513 1.00 96.44 202 ALA A O 1
ATOM 1459 N N . LYS A 1 203 ? -7.232 9.978 3.277 1.00 96.50 203 LYS A N 1
ATOM 1460 C CA . LYS A 1 203 ? -8.110 10.860 2.497 1.00 96.50 203 LYS A CA 1
ATOM 1461 C C . LYS A 1 203 ? -7.909 12.328 2.864 1.00 96.50 203 LYS A C 1
ATOM 1463 O O . LYS A 1 203 ? -7.841 13.169 1.971 1.00 96.50 203 LYS A O 1
ATOM 1468 N N . GLY A 1 204 ? -7.765 12.628 4.156 1.00 93.69 204 GLY A N 1
ATOM 1469 C CA . GLY A 1 204 ? -7.448 13.973 4.642 1.00 93.69 204 GLY A CA 1
ATOM 1470 C C . GLY A 1 204 ? -6.072 14.480 4.195 1.00 93.69 204 GLY A C 1
ATOM 1471 O O . GLY A 1 204 ? -5.902 15.681 4.008 1.00 93.69 204 GLY A O 1
ATOM 1472 N N . GLN A 1 205 ? -5.119 13.572 3.967 1.00 92.69 205 GLN A N 1
ATOM 1473 C CA . GLN A 1 205 ? -3.770 13.883 3.474 1.00 92.69 205 GLN A CA 1
ATOM 1474 C C . GLN A 1 205 ? -3.648 13.886 1.941 1.00 92.69 205 GLN A C 1
ATOM 1476 O O . GLN A 1 205 ? -2.555 14.102 1.420 1.00 92.69 205 GLN A O 1
ATOM 1481 N N . GLY A 1 206 ? -4.736 13.620 1.208 1.00 94.12 206 GLY A N 1
ATOM 1482 C CA . GLY A 1 206 ? -4.710 13.527 -0.254 1.00 94.12 206 GLY A CA 1
ATOM 1483 C C . GLY A 1 206 ? -3.887 12.348 -0.783 1.00 94.12 206 GLY A C 1
ATOM 1484 O O . GLY A 1 206 ? -3.301 12.457 -1.855 1.00 94.12 206 GLY A O 1
ATOM 1485 N N . LYS A 1 207 ? -3.800 11.247 -0.024 1.00 95.31 207 LYS A N 1
ATOM 1486 C CA . LYS A 1 207 ? -3.088 10.026 -0.424 1.00 95.31 207 LYS A CA 1
ATOM 1487 C C . LYS A 1 207 ? -4.064 8.974 -0.933 1.00 95.31 207 LYS A C 1
ATOM 1489 O O . LYS A 1 207 ? -4.980 8.565 -0.217 1.00 95.31 207 LYS A O 1
ATOM 1494 N N . ASP A 1 208 ? -3.822 8.496 -2.149 1.00 97.19 208 ASP A N 1
ATOM 1495 C CA . ASP A 1 208 ? -4.714 7.557 -2.836 1.00 97.19 208 ASP A CA 1
ATOM 1496 C C . ASP A 1 208 ? -4.429 6.094 -2.479 1.00 97.19 208 ASP A C 1
ATOM 1498 O O . ASP A 1 208 ? -5.324 5.246 -2.558 1.00 97.19 208 ASP A O 1
ATOM 1502 N N . PHE A 1 209 ? -3.200 5.794 -2.044 1.00 98.00 209 PHE A N 1
ATOM 1503 C CA . PHE A 1 209 ? -2.767 4.431 -1.764 1.00 98.00 209 PHE A CA 1
ATOM 1504 C C . PHE A 1 209 ? -2.012 4.293 -0.443 1.00 98.00 209 PHE A C 1
ATOM 1506 O O . PHE A 1 209 ? -1.270 5.178 -0.013 1.00 98.00 209 PHE A O 1
ATOM 1513 N N . GLY A 1 210 ? -2.133 3.110 0.160 1.00 97.44 210 GLY A N 1
ATOM 1514 C CA . GLY A 1 210 ? -1.326 2.676 1.297 1.00 97.44 210 GLY A CA 1
ATOM 1515 C C . GLY A 1 210 ? -0.882 1.226 1.136 1.00 97.44 210 GLY A C 1
ATOM 1516 O O . GLY A 1 210 ? -1.694 0.349 0.883 1.00 97.44 210 GLY A O 1
ATOM 1517 N N . ARG A 1 211 ? 0.402 0.919 1.300 1.00 97.62 211 ARG A N 1
ATOM 1518 C CA . ARG A 1 211 ? 0.908 -0.462 1.314 1.00 97.62 211 ARG A CA 1
ATOM 1519 C C . ARG A 1 211 ? 1.164 -0.911 2.736 1.00 97.62 211 ARG A C 1
ATOM 1521 O O . ARG A 1 211 ? 1.909 -0.267 3.465 1.00 97.62 211 ARG A O 1
ATOM 1528 N N . HIS A 1 212 ? 0.611 -2.059 3.094 1.00 97.75 212 HIS A N 1
ATOM 1529 C CA . HIS A 1 212 ? 0.839 -2.681 4.391 1.00 97.75 212 HIS A CA 1
ATOM 1530 C C . HIS A 1 212 ? 2.269 -3.224 4.525 1.00 97.75 212 HIS A C 1
ATOM 1532 O O . HIS A 1 212 ? 2.788 -3.856 3.605 1.00 97.75 212 HIS A O 1
ATOM 1538 N N . ILE A 1 213 ? 2.898 -2.979 5.677 1.00 96.12 213 ILE A N 1
ATOM 1539 C CA . ILE A 1 213 ? 4.259 -3.429 6.007 1.00 96.12 213 ILE A CA 1
ATOM 1540 C C . ILE A 1 213 ? 4.234 -4.512 7.082 1.00 96.12 213 ILE A C 1
ATOM 1542 O O . ILE A 1 213 ? 4.882 -5.547 6.939 1.00 96.12 213 ILE A O 1
ATOM 1546 N N . ARG A 1 214 ? 3.515 -4.271 8.183 1.00 95.69 214 ARG A N 1
ATOM 1547 C CA . ARG A 1 214 ? 3.420 -5.217 9.302 1.00 95.69 214 ARG A CA 1
ATOM 1548 C C . ARG A 1 214 ? 2.183 -4.969 10.145 1.00 95.69 214 ARG A C 1
ATOM 1550 O O . ARG A 1 214 ? 1.696 -3.847 10.208 1.00 95.69 214 ARG A O 1
ATOM 1557 N N . THR A 1 215 ? 1.758 -5.998 10.869 1.00 95.81 215 THR A N 1
ATOM 1558 C CA . THR A 1 215 ? 0.782 -5.884 11.956 1.00 95.81 215 THR A CA 1
ATOM 1559 C C . THR A 1 215 ? 1.273 -6.671 13.161 1.00 95.81 215 THR A C 1
ATOM 1561 O O . THR A 1 215 ? 1.700 -7.814 13.026 1.00 95.81 215 THR A O 1
ATOM 1564 N N . VAL A 1 216 ? 1.210 -6.057 14.339 1.00 94.88 216 VAL A N 1
ATOM 1565 C CA . VAL A 1 216 ? 1.518 -6.681 15.628 1.00 94.88 216 VAL A CA 1
ATOM 1566 C C . VAL A 1 216 ? 0.278 -6.595 16.504 1.00 94.88 216 VAL A C 1
ATOM 1568 O O . VAL A 1 216 ? -0.388 -5.563 16.540 1.00 94.88 216 VAL A O 1
ATOM 1571 N N . GLN A 1 217 ? -0.030 -7.676 17.216 1.00 92.94 217 GLN A N 1
ATOM 1572 C CA . GLN A 1 217 ? -1.177 -7.740 18.116 1.00 92.94 217 GLN A CA 1
ATOM 1573 C C . GLN A 1 217 ? -0.715 -7.946 19.553 1.00 92.94 217 GLN A C 1
ATOM 1575 O O . GLN A 1 217 ? 0.222 -8.700 19.818 1.00 92.94 217 GLN A O 1
ATOM 1580 N N . ASN A 1 218 ? -1.390 -7.292 20.491 1.00 90.56 218 ASN A N 1
ATOM 1581 C CA . ASN A 1 218 ? -1.149 -7.449 21.915 1.00 90.56 218 ASN A CA 1
ATOM 1582 C C . ASN A 1 218 ? -2.481 -7.492 22.671 1.00 90.56 218 ASN A C 1
ATOM 1584 O O . ASN A 1 218 ? -3.368 -6.682 22.423 1.00 90.56 218 ASN A O 1
ATOM 1588 N N . LYS A 1 219 ? -2.622 -8.427 23.612 1.00 89.38 219 LYS A N 1
ATOM 1589 C CA . LYS A 1 219 ? -3.790 -8.510 24.494 1.00 89.38 219 LYS A CA 1
ATOM 1590 C C . LYS A 1 219 ? -3.394 -7.969 25.864 1.00 89.38 219 LYS A C 1
ATOM 1592 O O . LYS A 1 219 ? -2.569 -8.576 26.543 1.00 89.38 219 LYS A O 1
ATOM 1597 N N . ARG A 1 220 ? -3.966 -6.835 26.279 1.00 82.31 220 ARG A N 1
ATOM 1598 C CA . ARG A 1 220 ? -3.700 -6.213 27.592 1.00 82.31 220 ARG A CA 1
ATOM 1599 C C . ARG A 1 220 ? -4.997 -5.766 28.246 1.00 82.31 220 ARG A C 1
ATOM 1601 O O . ARG A 1 220 ? -5.846 -5.191 27.577 1.00 82.31 220 ARG A O 1
ATOM 1608 N N . ASN A 1 221 ? -5.136 -5.995 29.553 1.00 80.69 221 ASN A N 1
ATOM 1609 C CA . ASN A 1 221 ? -6.264 -5.515 30.365 1.00 80.69 221 ASN A CA 1
ATOM 1610 C C . ASN A 1 221 ? -7.651 -5.857 29.780 1.00 80.69 221 ASN A C 1
ATOM 1612 O O . ASN A 1 221 ? -8.551 -5.022 29.792 1.00 80.69 221 ASN A O 1
ATOM 1616 N N . GLY A 1 222 ? -7.815 -7.056 29.208 1.00 83.69 222 GLY A N 1
ATOM 1617 C CA . GLY A 1 222 ? -9.078 -7.453 28.570 1.00 83.69 222 GLY A CA 1
ATOM 1618 C C . GLY A 1 222 ? -9.412 -6.677 27.287 1.00 83.69 222 GLY A C 1
ATOM 1619 O O . GLY A 1 222 ? -10.577 -6.602 26.908 1.00 83.69 222 GLY A O 1
ATOM 1620 N N . ARG A 1 223 ? -8.410 -6.093 26.620 1.00 89.44 223 ARG A N 1
ATOM 1621 C CA . ARG A 1 223 ? -8.528 -5.406 25.327 1.00 89.44 223 ARG A CA 1
ATOM 1622 C C . ARG A 1 223 ? -7.557 -5.985 24.307 1.00 89.44 223 ARG A C 1
ATOM 1624 O O . ARG A 1 223 ? -6.510 -6.530 24.674 1.00 89.44 223 ARG A O 1
ATOM 1631 N N . LEU A 1 224 ? -7.912 -5.850 23.036 1.00 94.25 224 LEU A N 1
ATOM 1632 C CA . LEU A 1 224 ? -7.056 -6.178 21.905 1.00 94.25 224 LEU A CA 1
ATOM 1633 C C . LEU A 1 224 ? -6.461 -4.885 21.346 1.00 94.25 224 LEU A C 1
ATOM 1635 O O . LEU A 1 224 ? -7.187 -3.994 20.920 1.00 94.25 224 LEU A O 1
ATOM 1639 N N . LEU A 1 225 ? -5.137 -4.792 21.348 1.00 94.69 225 LEU A N 1
ATOM 1640 C CA . LEU A 1 225 ? -4.389 -3.707 20.731 1.00 94.69 225 LEU A CA 1
ATOM 1641 C C . LEU A 1 225 ? -3.728 -4.222 19.454 1.00 94.69 225 LEU A C 1
ATOM 1643 O O . LEU A 1 225 ? -3.030 -5.238 19.487 1.00 94.69 225 LEU A O 1
ATOM 1647 N N . VAL A 1 226 ? -3.916 -3.514 18.347 1.00 95.62 226 VAL A N 1
ATOM 1648 C CA . VAL A 1 226 ? -3.327 -3.849 17.049 1.00 95.62 226 VAL A CA 1
ATOM 1649 C C . VAL A 1 226 ? -2.550 -2.654 16.521 1.00 95.62 226 VAL A C 1
ATOM 1651 O O . VAL A 1 226 ? -3.124 -1.593 16.314 1.00 95.62 226 VAL A O 1
ATOM 1654 N N . GLY A 1 227 ? -1.250 -2.834 16.298 1.00 96.38 227 GLY A N 1
ATOM 1655 C CA . GLY A 1 227 ? -0.376 -1.853 15.654 1.00 96.38 227 GLY A CA 1
ATOM 1656 C C . GLY A 1 227 ? -0.066 -2.287 14.227 1.00 96.38 227 GLY A C 1
ATOM 1657 O O . GLY A 1 227 ? 0.607 -3.304 14.035 1.00 96.38 227 GLY A O 1
ATOM 1658 N N . SER A 1 228 ? -0.562 -1.553 13.233 1.00 97.38 228 SER A N 1
ATOM 1659 C CA . SER A 1 228 ? -0.356 -1.840 11.810 1.00 97.38 228 SER A CA 1
ATOM 1660 C C . SER A 1 228 ? 0.411 -0.713 11.134 1.00 97.38 228 SER A C 1
ATOM 1662 O O . SER A 1 228 ? 0.012 0.438 11.222 1.00 97.38 228 SER A O 1
ATOM 1664 N N . VAL A 1 229 ? 1.499 -1.039 10.442 1.00 97.31 229 VAL A N 1
ATOM 1665 C CA . VAL A 1 229 ? 2.345 -0.055 9.754 1.00 97.31 229 VAL A CA 1
ATOM 1666 C C . VAL A 1 229 ? 2.105 -0.104 8.259 1.00 97.31 229 VAL A C 1
ATOM 1668 O O . VAL A 1 229 ? 2.049 -1.191 7.674 1.00 97.31 229 VAL A O 1
ATOM 1671 N N . PHE A 1 230 ? 2.029 1.073 7.647 1.00 97.44 230 PHE A N 1
ATOM 1672 C CA . PHE A 1 230 ? 1.790 1.259 6.225 1.00 97.44 230 PHE A CA 1
ATOM 1673 C C . PHE A 1 230 ? 2.724 2.316 5.637 1.00 97.44 230 PHE A C 1
ATOM 1675 O O . PHE A 1 230 ? 3.157 3.225 6.337 1.00 97.44 230 PHE A O 1
ATOM 1682 N N . THR A 1 231 ? 3.012 2.205 4.342 1.00 96.56 231 THR A N 1
ATOM 1683 C CA . THR A 1 231 ? 3.609 3.282 3.538 1.00 96.56 231 THR A CA 1
ATOM 1684 C C . THR A 1 231 ? 2.549 3.901 2.638 1.00 96.56 231 THR A C 1
ATOM 1686 O O . THR A 1 231 ? 1.897 3.157 1.906 1.00 96.56 231 THR A O 1
ATOM 1689 N N . LEU A 1 232 ? 2.407 5.220 2.632 1.00 96.06 232 LEU A N 1
ATOM 1690 C CA . LEU A 1 232 ? 1.510 5.959 1.747 1.00 96.06 232 LEU A CA 1
ATOM 1691 C C . LEU A 1 232 ? 2.141 6.218 0.380 1.00 96.06 232 LEU A C 1
ATOM 1693 O O . LEU A 1 232 ? 3.363 6.263 0.239 1.00 96.06 232 LEU A O 1
ATOM 1697 N N . SER A 1 233 ? 1.304 6.405 -0.636 1.00 95.00 233 SER A N 1
ATOM 1698 C CA . SER A 1 233 ? 1.744 6.838 -1.960 1.00 95.00 233 SER A CA 1
ATOM 1699 C C . SER A 1 233 ? 0.606 7.484 -2.749 1.00 95.00 233 SER A C 1
ATOM 1701 O O . SER A 1 233 ? -0.567 7.205 -2.503 1.00 95.00 233 SER A O 1
ATOM 1703 N N . ASP A 1 234 ? 0.975 8.308 -3.729 1.00 94.31 234 ASP A N 1
ATOM 1704 C CA . ASP A 1 234 ? 0.052 8.899 -4.709 1.00 94.31 234 ASP A CA 1
ATOM 1705 C C . ASP A 1 234 ? -0.225 7.936 -5.880 1.00 94.31 234 ASP A C 1
ATOM 1707 O O . ASP A 1 234 ? -1.189 8.088 -6.618 1.00 94.31 234 ASP A O 1
ATOM 1711 N N . SER A 1 235 ? 0.618 6.915 -6.059 1.00 94.62 235 SER A N 1
ATOM 1712 C CA . SER A 1 235 ? 0.480 5.911 -7.120 1.00 94.62 235 SER A CA 1
ATOM 1713 C C . SER A 1 235 ? 0.459 4.510 -6.530 1.00 94.62 235 SER A C 1
ATOM 1715 O O . SER A 1 235 ? 1.066 4.279 -5.484 1.00 94.62 235 SER A O 1
ATOM 1717 N N . LYS A 1 236 ? -0.214 3.567 -7.200 1.00 95.25 236 LYS A N 1
ATOM 1718 C CA . LYS A 1 236 ? -0.379 2.198 -6.700 1.00 95.25 236 LYS A CA 1
ATOM 1719 C C . LYS A 1 236 ? 0.985 1.547 -6.424 1.00 95.25 236 LYS A C 1
ATOM 1721 O O . LYS A 1 236 ? 1.715 1.239 -7.369 1.00 95.25 236 LYS A O 1
ATOM 1726 N N . PRO A 1 237 ? 1.346 1.311 -5.150 1.00 94.81 237 PRO A N 1
ATOM 1727 C CA . PRO A 1 237 ? 2.638 0.743 -4.813 1.00 94.81 237 PRO A CA 1
ATOM 1728 C C . PRO A 1 237 ? 2.651 -0.759 -5.095 1.00 94.81 237 PRO A C 1
ATOM 1730 O O . PRO A 1 237 ? 1.641 -1.450 -4.970 1.00 94.81 237 PRO A O 1
ATOM 1733 N N . MET A 1 238 ? 3.833 -1.298 -5.373 1.00 92.00 238 MET A N 1
ATOM 1734 C CA . MET A 1 238 ? 4.035 -2.744 -5.348 1.00 92.00 238 MET A CA 1
ATOM 1735 C C . MET A 1 238 ? 3.940 -3.274 -3.913 1.00 92.00 238 MET A C 1
ATOM 1737 O O . MET A 1 238 ? 4.671 -2.809 -3.030 1.00 92.00 238 MET A O 1
ATOM 1741 N N . GLY A 1 239 ? 3.103 -4.285 -3.677 1.00 93.69 239 GLY A N 1
ATOM 1742 C CA . GLY A 1 239 ? 3.023 -4.983 -2.394 1.00 93.69 239 GLY A CA 1
ATOM 1743 C C . GLY A 1 239 ? 1.948 -6.064 -2.373 1.00 93.69 239 GLY A C 1
ATOM 1744 O O . GLY A 1 239 ? 1.032 -6.039 -3.174 1.00 93.69 239 GLY A O 1
ATOM 1745 N N . LEU A 1 240 ? 2.029 -7.002 -1.427 1.00 95.19 240 LEU A N 1
ATOM 1746 C CA . LEU A 1 240 ? 1.034 -8.080 -1.307 1.00 95.19 240 LEU A CA 1
ATOM 1747 C C . LEU A 1 240 ? -0.329 -7.593 -0.795 1.00 95.19 240 LEU A C 1
ATOM 1749 O O . LEU A 1 240 ? -1.343 -8.220 -1.080 1.00 95.19 240 LEU A O 1
ATOM 1753 N N . ARG A 1 241 ? -0.349 -6.500 -0.026 1.00 96.69 241 ARG A N 1
ATOM 1754 C CA . ARG A 1 241 ? -1.559 -5.885 0.525 1.00 96.69 241 ARG A CA 1
ATOM 1755 C C . ARG A 1 241 ? -1.516 -4.382 0.301 1.00 96.69 241 ARG A C 1
ATOM 1757 O O . ARG A 1 241 ? -0.702 -3.683 0.912 1.00 96.69 241 ARG A O 1
ATOM 1764 N N . VAL A 1 242 ? -2.381 -3.909 -0.587 1.00 97.81 242 VAL A N 1
ATOM 1765 C CA . VAL A 1 242 ? -2.463 -2.505 -0.994 1.00 97.81 242 VAL A CA 1
ATOM 1766 C C . VAL A 1 242 ? -3.867 -1.984 -0.731 1.00 97.81 242 VAL A C 1
ATOM 1768 O O . VAL A 1 242 ? -4.859 -2.543 -1.186 1.00 97.81 242 VAL A O 1
ATOM 1771 N N . MET A 1 243 ? -3.942 -0.927 0.058 1.00 97.88 243 MET A N 1
ATOM 1772 C CA . MET A 1 243 ? -5.127 -0.134 0.311 1.00 97.88 243 MET A CA 1
ATOM 1773 C C . MET A 1 243 ? -5.280 0.874 -0.823 1.00 97.88 243 MET A C 1
ATOM 1775 O O . MET A 1 243 ? -4.338 1.611 -1.112 1.00 97.88 243 MET A O 1
ATOM 1779 N N . GLU A 1 244 ? -6.467 0.928 -1.412 1.00 98.12 244 GLU A N 1
ATOM 1780 C CA . GLU A 1 244 ? -6.919 2.058 -2.226 1.00 98.12 244 GLU A CA 1
ATOM 1781 C C . GLU A 1 244 ? -7.888 2.860 -1.355 1.00 98.12 244 GLU A C 1
ATOM 1783 O O . GLU A 1 244 ? -8.839 2.290 -0.811 1.00 98.12 244 GLU A O 1
ATOM 1788 N N . THR A 1 245 ? -7.605 4.144 -1.136 1.00 97.94 245 THR A N 1
ATOM 1789 C CA . THR A 1 245 ? -8.243 4.940 -0.076 1.00 97.94 245 THR A CA 1
ATOM 1790 C C . THR A 1 245 ? -9.766 4.987 -0.228 1.00 97.94 245 THR A C 1
ATOM 1792 O O . THR A 1 245 ? -10.493 4.637 0.703 1.00 97.94 245 THR A O 1
ATOM 1795 N N . ASP A 1 246 ? -10.265 5.338 -1.414 1.00 97.38 246 ASP A N 1
ATOM 1796 C CA . ASP A 1 246 ? -11.704 5.516 -1.648 1.00 97.38 246 ASP A CA 1
ATOM 1797 C C . ASP A 1 246 ? -12.484 4.192 -1.647 1.00 97.38 246 ASP A C 1
ATOM 1799 O O . ASP A 1 246 ? -13.593 4.114 -1.107 1.00 97.38 246 ASP A O 1
ATOM 1803 N N . ASP A 1 247 ? -11.897 3.126 -2.187 1.00 97.62 247 ASP A N 1
ATOM 1804 C CA . ASP A 1 247 ? -12.507 1.793 -2.190 1.00 97.62 247 ASP A CA 1
ATOM 1805 C C . ASP A 1 247 ? -12.536 1.171 -0.793 1.00 97.62 247 ASP A C 1
ATOM 1807 O O . ASP A 1 247 ? -13.508 0.508 -0.408 1.00 97.62 247 ASP A O 1
ATOM 1811 N N . THR A 1 248 ? -11.501 1.441 0.001 1.00 98.06 248 THR A N 1
ATOM 1812 C CA . THR A 1 248 ? -11.445 1.031 1.403 1.00 98.06 248 THR A CA 1
ATOM 1813 C C . THR A 1 248 ? -12.510 1.759 2.210 1.00 98.06 248 THR A C 1
ATOM 1815 O O . THR A 1 248 ? -13.281 1.101 2.898 1.00 98.06 248 THR A O 1
ATOM 1818 N N . LEU A 1 249 ? -12.638 3.084 2.076 1.00 97.94 249 LEU A N 1
ATOM 1819 C CA . LEU A 1 249 ? -13.681 3.858 2.761 1.00 97.94 249 LEU A CA 1
ATOM 1820 C C . LEU A 1 249 ? -15.093 3.361 2.432 1.00 97.94 249 LEU A C 1
ATOM 1822 O O . LEU A 1 249 ? -15.937 3.255 3.327 1.00 97.94 249 LEU A O 1
ATOM 1826 N N . ARG A 1 250 ? -15.345 3.005 1.166 1.00 96.81 250 ARG A N 1
ATOM 1827 C CA . ARG A 1 250 ? -16.613 2.389 0.752 1.00 96.81 250 ARG A CA 1
ATOM 1828 C C . ARG A 1 250 ? -16.839 1.055 1.465 1.00 96.81 250 ARG A C 1
ATOM 1830 O O . ARG A 1 250 ? -17.884 0.865 2.079 1.00 96.81 250 ARG A O 1
ATOM 1837 N N . SER A 1 251 ? -15.829 0.188 1.472 1.00 95.50 251 SER A N 1
ATOM 1838 C CA . SER A 1 251 ? -15.885 -1.119 2.140 1.00 95.50 251 SER A CA 1
ATOM 1839 C C . SER A 1 251 ? -16.102 -0.999 3.654 1.00 95.50 251 SER A C 1
ATOM 1841 O O . SER A 1 251 ? -16.888 -1.750 4.229 1.00 95.50 251 SER A O 1
ATOM 1843 N N . CYS A 1 252 ? -15.459 -0.023 4.301 1.00 96.25 252 CYS A N 1
ATOM 1844 C CA . CYS A 1 252 ? -15.640 0.279 5.720 1.00 96.25 252 CYS A CA 1
ATOM 1845 C C . CYS A 1 252 ? -17.089 0.671 6.022 1.00 96.25 252 CYS A C 1
ATOM 1847 O O . CYS A 1 252 ? -17.713 0.097 6.917 1.00 96.25 252 CYS A O 1
ATOM 1849 N N . LYS A 1 253 ? -17.655 1.582 5.220 1.00 95.56 253 LYS A N 1
ATOM 1850 C CA . LYS A 1 253 ? -19.053 2.010 5.340 1.00 95.56 253 LYS A CA 1
ATOM 1851 C C . LYS A 1 253 ? -20.025 0.843 5.150 1.00 95.56 253 LYS A C 1
ATOM 1853 O O . LYS A 1 253 ? -20.930 0.680 5.963 1.00 95.56 253 LYS A O 1
ATOM 1858 N N . ASP A 1 254 ? -19.807 0.010 4.136 1.00 94.12 254 ASP A N 1
ATOM 1859 C CA . ASP A 1 254 ? -20.666 -1.140 3.821 1.00 94.12 254 ASP A CA 1
ATOM 1860 C C . ASP A 1 254 ? -20.644 -2.230 4.906 1.00 94.12 254 ASP A C 1
ATOM 1862 O O . ASP A 1 254 ? -21.546 -3.066 4.967 1.00 94.12 254 ASP A O 1
ATOM 1866 N N . ARG A 1 255 ? -19.605 -2.259 5.749 1.00 94.44 255 ARG A N 1
ATOM 1867 C CA . ARG A 1 255 ? -19.446 -3.216 6.857 1.00 94.44 255 ARG A CA 1
ATOM 1868 C C . ARG A 1 255 ? -19.722 -2.606 8.234 1.00 94.44 255 ARG A C 1
ATOM 1870 O O . ARG A 1 255 ? -19.673 -3.326 9.229 1.00 94.44 255 ARG A O 1
ATOM 1877 N N . GLY A 1 256 ? -20.012 -1.305 8.300 1.00 94.56 256 GLY A N 1
ATOM 1878 C CA . GLY A 1 256 ? -20.220 -0.580 9.556 1.00 94.56 256 GLY A CA 1
ATOM 1879 C C . GLY A 1 256 ? -18.948 -0.398 10.391 1.00 94.56 256 GLY A C 1
ATOM 1880 O O . GLY A 1 256 ? -19.044 -0.162 11.592 1.00 94.56 256 GLY A O 1
ATOM 1881 N N . ILE A 1 257 ? -17.762 -0.519 9.784 1.00 96.44 257 ILE A N 1
ATOM 1882 C CA . ILE A 1 257 ? -16.483 -0.327 10.476 1.00 96.44 257 ILE A CA 1
ATOM 1883 C C . ILE A 1 257 ? -16.131 1.169 10.454 1.00 96.44 257 ILE A C 1
ATOM 1885 O O . ILE A 1 257 ? -16.064 1.753 9.368 1.00 96.44 257 ILE A O 1
ATOM 1889 N N . PRO A 1 258 ? -15.884 1.810 11.611 1.00 95.75 258 PRO A N 1
ATOM 1890 C CA . PRO A 1 258 ? -15.525 3.224 11.656 1.00 95.75 258 PRO A CA 1
ATOM 1891 C C . PRO A 1 258 ? -14.188 3.502 10.954 1.00 95.75 258 PRO A C 1
ATOM 1893 O O . PRO A 1 258 ? -13.225 2.754 11.120 1.00 95.75 258 PRO A O 1
ATOM 1896 N N . ALA A 1 259 ? -14.115 4.607 10.209 1.00 92.38 259 ALA A N 1
ATOM 1897 C CA . ALA A 1 259 ? -12.903 5.062 9.516 1.00 92.38 259 ALA A CA 1
ATOM 1898 C C . ALA A 1 259 ? -12.058 6.079 10.316 1.00 92.38 259 ALA A C 1
ATOM 1900 O O . ALA A 1 259 ? -11.151 6.676 9.744 1.00 92.38 259 ALA A O 1
ATOM 1901 N N . ALA A 1 260 ? -12.324 6.171 11.630 1.00 69.19 260 ALA A N 1
ATOM 1902 C CA . ALA A 1 260 ? -11.802 7.141 12.605 1.00 69.19 260 ALA A CA 1
ATOM 1903 C C . ALA A 1 260 ? -12.163 8.612 12.327 1.00 69.19 260 ALA A C 1
ATOM 1905 O O . ALA A 1 260 ? -12.111 9.058 11.162 1.00 69.19 260 ALA A O 1
#

InterPro domains:
  IPR059566 YNQ4, C-terminal domain [PF27137] (167-256)
  IPR059696 YNQ4, N-terminal domain [PF27380] (41-107)

pLDDT: mean 80.8, std 17.33, range [35.09, 98.12]

Sequence (260 aa):
MRPAITALIAATALAGLTACSSGPEGMGLATPPRAKPEAVGVKIVDRSAAGTKLSRARVSTKSGDILILEPDGSVTEVSLDSPAGRNAFEVTEAELAELEVNLGLDLSPADIANFDVVSPEPRRLPTAQQKALEEFAARTQPAFPTLPAGFVADPADFITAQVDPLAGDRKGDLVEVTANLRAGVDAETAFAYATCALAGWAKGQGKDFGRHIRTVQNKRNGRLLVGSVFTLSDSKPMGLRVMETDDTLRSCKDRGIPAA

Radius of gyration: 37.54 Å; chains: 1; bounding box: 89×78×96 Å

Secondary structure (DSSP, 8-state):
----------------------S-----S-PPPPPPPSEEEEEEEEEETTEEEEEEEEEETTT-EEEEE-TTS-EEEEETTSHHHHHTTEE-HHHHHHHHHHHT----TTTSTT-EE--SPP--PPPHHHHHHHHHHHT-EESS--PPTT----GGGEEEEEEEEPTT-SSS-EEEEEEEEETT--HHHHHHHHHHHHHHHHHHTT--EEEEEEEEEEEETTEEEEEEEEEEESS---SSEEEEHHHHHHHHHHHT----